Protein AF-A0A7E4V5K9-F1 (afdb_monomer)

Solvent-accessible surface area (backbone atoms only — not comparable to full-atom values): 17721 Å² total; per-residue (Å²): 110,68,72,60,52,55,51,49,54,54,51,49,59,69,70,66,66,81,53,60,92,41,42,69,50,11,46,52,54,41,54,57,46,51,58,49,43,61,58,56,47,51,57,35,50,52,31,50,55,53,27,53,53,42,53,55,51,45,78,72,53,61,73,80,58,37,76,70,44,51,68,54,31,54,48,30,50,54,51,32,51,52,51,52,55,50,50,52,52,50,51,49,42,30,56,46,34,29,49,41,33,43,41,51,50,53,51,53,51,53,44,51,54,44,52,54,56,64,66,70,56,67,96,80,64,57,74,76,56,45,54,56,54,48,53,57,48,53,50,52,52,57,60,56,69,70,67,62,90,41,71,82,72,78,66,50,79,69,62,50,49,67,66,66,88,51,71,60,64,55,50,51,53,51,52,53,51,52,48,47,53,50,44,52,51,51,50,52,55,50,51,57,50,51,52,52,52,50,52,52,53,59,51,60,69,70,67,66,78,81,80,82,75,75,83,86,80,86,89,86,85,87,88,85,87,83,92,81,90,79,89,80,90,78,89,81,86,83,90,86,88,84,89,87,87,83,84,85,83,88,86,91,80,91,87,88,88,66,77,76,66,56,66,64,58,58,65,66,64,77,74,73,76,86,90,74,82,82,86,77,81,88,89,133

Sequence (284 aa):
MLQSCFAKHMIYLEEHRDVGDSVKRAEELADEHEEYAANAMADVQMARALRDKGDELIAMQDLELSDSLLPKCDELSRMADALTSALDRRTQVLLLSRNMHDQISQANSWCRRGVDLINSLPLEVSPTTTDSVMVDLDAFLSDGENLQLDALKATPNMNNLILLTTTETSSLLAQVAERIDDIRRLGAARRDALHKLQETKKSSVSSKPVQVVSPEKKPNSLPLGPASSTASSAASSPNGSVKSTPKCPFDQKHTLNSSFVHNQVDLRRTTEFPFALDVTDSVF

pLDDT: mean 71.8, std 24.97, range [26.33, 98.19]

Organism: Panagrellus redivivus (NCBI:txid6233)

Foldseek 3Di:
DLVVLLVVLVVVLVVLQDQDDALVRLVVSLVVLVVVLVVSVVSLVVLLVVLVVLVVVCVVDDDVVCVVRVVSSVVSVVSSVVSVVSSVVSNLSSVLSNVLRVLLVVLVVLLVVLVCLLVVDDPDDDLVRLVVSLVVLVVSLVVLVPSDNCSPPVDDDDVSPPPDPDPVSVVSSVVSVVSSVVSNVSSVVSSVSSVVVNVVVVVVVVPDPPPPDDDDDDDDDDDDDDDDDDDDDDDDDDDDDDDDDDDDDDDDDDDDDDVPPVVVVVVVVVPDDDPDPDPDDDDD

Nearest PDB structures (foldseek):
  3edv-assembly1_A  TM=5.457E-01  e=3.184E-03  Homo sapiens
  6m3p-assembly2_B  TM=5.636E-01  e=2.728E-02  Mus musculus
  3edu-assembly1_A  TM=5.785E-01  e=2.113E-02  Homo sapiens
  3kbt-assembly2_B  TM=5.406E-01  e=2.463E-02  Homo sapiens
  3kbu-assembly2_B  TM=5.385E-01  e=4.323E-02  Homo sapiens

InterPro domains:
  IPR051336 Rho GTPase-activating Guanine Nucleotide Exchange Factors [PTHR22826] (5-240)
  IPR056466 Guanine nucleotide exchange factor DBS-like, spectrin-like [PF23289] (126-197)

Structure (mmCIF, N/CA/C/O backbone):
data_AF-A0A7E4V5K9-F1
#
_entry.id   AF-A0A7E4V5K9-F1
#
loop_
_atom_site.group_PDB
_atom_site.id
_atom_site.type_symbol
_atom_site.label_atom_id
_atom_site.label_alt_id
_atom_site.label_comp_id
_atom_site.label_asym_id
_atom_site.label_entity_id
_atom_site.label_seq_id
_atom_site.pdbx_PDB_ins_code
_atom_site.Cartn_x
_atom_site.Cartn_y
_atom_site.Cartn_z
_atom_site.occupancy
_atom_site.B_iso_or_equiv
_atom_site.auth_seq_id
_atom_site.auth_comp_id
_atom_site.auth_asym_id
_atom_site.auth_atom_id
_atom_site.pdbx_PDB_model_num
ATOM 1 N N . MET A 1 1 ? 13.773 7.315 -29.284 1.00 76.44 1 MET A N 1
ATOM 2 C CA . MET A 1 1 ? 12.404 7.189 -28.734 1.00 76.44 1 MET A CA 1
ATOM 3 C C . MET A 1 1 ? 12.431 6.652 -27.313 1.00 76.44 1 MET A C 1
ATOM 5 O O . MET A 1 1 ? 12.105 7.433 -26.435 1.00 76.44 1 MET A O 1
ATOM 9 N N . LEU A 1 2 ? 12.908 5.425 -27.071 1.00 86.31 2 LEU A N 1
ATOM 10 C CA . LEU A 1 2 ? 12.886 4.762 -25.754 1.00 86.31 2 LEU A CA 1
ATOM 11 C C . LEU A 1 2 ? 13.315 5.644 -24.558 1.00 86.31 2 LEU A C 1
ATOM 13 O O . LEU A 1 2 ? 12.571 5.752 -23.592 1.00 86.31 2 LEU A O 1
ATOM 17 N N . GLN A 1 3 ? 14.433 6.380 -24.650 1.00 86.94 3 GLN A N 1
ATOM 18 C CA . GLN A 1 3 ? 14.864 7.296 -23.576 1.00 86.94 3 GLN A CA 1
ATOM 19 C C . GLN A 1 3 ? 13.817 8.364 -23.195 1.00 86.94 3 GLN A C 1
ATOM 21 O O . GLN A 1 3 ? 13.705 8.730 -22.028 1.00 86.94 3 GLN A O 1
ATOM 26 N N . SER A 1 4 ? 13.020 8.842 -24.157 1.00 91.69 4 SER A N 1
ATOM 27 C CA . SER A 1 4 ? 11.924 9.784 -23.897 1.00 91.69 4 SER A CA 1
ATOM 28 C C . SER A 1 4 ? 10.731 9.108 -23.216 1.00 91.69 4 SER A C 1
ATOM 30 O O . SER A 1 4 ? 10.070 9.758 -22.413 1.00 91.69 4 SER A O 1
ATOM 32 N N . CYS A 1 5 ? 10.467 7.826 -23.486 1.00 93.69 5 CYS A N 1
ATOM 33 C CA . CYS A 1 5 ? 9.427 7.073 -22.784 1.00 93.69 5 CYS A CA 1
ATOM 34 C C . CYS A 1 5 ? 9.802 6.857 -21.313 1.00 93.69 5 CYS A C 1
ATOM 36 O O . CYS A 1 5 ? 9.032 7.215 -20.430 1.00 93.69 5 CYS A O 1
ATOM 38 N N . PHE A 1 6 ? 11.033 6.415 -21.039 1.00 95.81 6 PHE A N 1
ATOM 39 C CA . PHE A 1 6 ? 11.551 6.301 -19.671 1.00 95.81 6 PHE A CA 1
ATOM 40 C C . PHE A 1 6 ? 11.487 7.628 -18.903 1.00 95.81 6 PHE A C 1
ATOM 42 O O . PHE A 1 6 ? 11.044 7.646 -17.759 1.00 95.81 6 PHE A O 1
ATOM 49 N N . ALA A 1 7 ? 11.863 8.749 -19.532 1.00 95.75 7 ALA A N 1
ATOM 50 C CA . ALA A 1 7 ? 11.741 10.067 -18.910 1.00 95.75 7 ALA A CA 1
ATOM 51 C C . ALA A 1 7 ? 10.281 10.410 -18.549 1.00 95.75 7 ALA A C 1
ATOM 53 O O . ALA A 1 7 ? 10.023 10.861 -17.436 1.00 95.75 7 ALA A O 1
ATOM 54 N N . LYS A 1 8 ? 9.319 10.135 -19.444 1.00 96.62 8 LYS A N 1
ATOM 55 C CA . LYS A 1 8 ? 7.883 10.297 -19.153 1.00 96.62 8 LYS A CA 1
ATOM 56 C C . LYS A 1 8 ? 7.432 9.407 -17.996 1.00 96.62 8 LYS A C 1
ATOM 58 O O . LYS A 1 8 ? 6.691 9.879 -17.143 1.00 96.62 8 LYS A O 1
ATOM 63 N N . HIS A 1 9 ? 7.895 8.157 -17.939 1.00 97.56 9 HIS A N 1
ATOM 64 C CA . HIS A 1 9 ? 7.519 7.249 -16.859 1.00 97.56 9 HIS A CA 1
ATOM 65 C C . HIS A 1 9 ? 8.017 7.715 -15.489 1.00 97.56 9 HIS A C 1
ATOM 67 O O . HIS A 1 9 ? 7.276 7.615 -14.514 1.00 97.56 9 HIS A O 1
ATOM 73 N N . MET A 1 10 ? 9.233 8.262 -15.421 1.00 96.62 10 MET A N 1
ATOM 74 C CA . MET A 1 10 ? 9.766 8.833 -14.183 1.00 96.62 10 MET A CA 1
ATOM 75 C C . MET A 1 10 ? 8.986 10.081 -13.747 1.00 96.62 10 MET A C 1
ATOM 77 O O . MET A 1 10 ? 8.611 10.162 -12.583 1.00 96.62 10 MET A O 1
ATOM 81 N N . ILE A 1 11 ? 8.670 10.996 -14.675 1.00 96.44 11 ILE A N 1
ATOM 82 C CA . ILE A 1 11 ? 7.860 12.197 -14.390 1.00 96.44 11 ILE A CA 1
ATOM 83 C C . ILE A 1 11 ? 6.468 11.808 -13.874 1.00 96.44 11 ILE A C 1
ATOM 85 O O . ILE A 1 11 ? 6.039 12.302 -12.837 1.00 96.44 11 ILE A O 1
ATOM 89 N N . TYR A 1 12 ? 5.797 10.855 -14.529 1.00 96.44 12 TYR A N 1
ATOM 90 C CA . TYR A 1 12 ? 4.494 10.360 -14.079 1.00 96.44 12 TYR A CA 1
ATOM 91 C C . TYR A 1 12 ? 4.540 9.858 -12.628 1.00 96.44 12 TYR A C 1
ATOM 93 O O . TYR A 1 12 ? 3.657 10.190 -11.843 1.00 96.44 12 TYR A O 1
ATOM 101 N N . LEU A 1 13 ? 5.577 9.102 -12.244 1.00 94.25 13 LEU A N 1
ATOM 102 C CA . LEU A 1 13 ? 5.744 8.599 -10.872 1.00 94.25 13 LEU A CA 1
ATOM 103 C C . LEU A 1 13 ? 6.081 9.702 -9.849 1.00 94.25 13 LEU A C 1
ATOM 105 O O . LEU A 1 13 ? 5.847 9.516 -8.654 1.00 94.25 13 LEU A O 1
ATOM 109 N N . GLU A 1 14 ? 6.615 10.842 -10.291 1.00 91.25 14 GLU A N 1
ATOM 110 C CA . GLU A 1 14 ? 6.820 12.032 -9.454 1.00 91.25 14 GLU A CA 1
ATOM 111 C C . GLU A 1 14 ? 5.531 12.849 -9.269 1.00 91.25 14 GLU A C 1
ATOM 113 O O . GLU A 1 14 ? 5.335 13.433 -8.201 1.00 91.25 14 GLU A O 1
ATOM 118 N N . GLU A 1 15 ? 4.634 12.841 -10.258 1.00 92.75 15 GLU A N 1
ATOM 119 C CA . GLU A 1 15 ? 3.314 13.484 -10.207 1.00 92.75 15 GLU A CA 1
ATOM 120 C C . GLU A 1 15 ? 2.282 12.630 -9.438 1.00 92.75 15 GLU A C 1
ATOM 122 O O . GLU A 1 15 ? 1.529 13.143 -8.609 1.00 92.75 15 GLU A O 1
ATOM 127 N N . HIS A 1 16 ? 2.283 11.306 -9.627 1.00 91.19 16 HIS A N 1
ATOM 128 C CA . HIS A 1 16 ? 1.285 10.378 -9.077 1.00 91.19 16 HIS A CA 1
ATOM 129 C C . HIS A 1 16 ? 1.729 9.803 -7.726 1.00 91.19 16 HIS A C 1
ATOM 131 O O . HIS A 1 16 ? 1.954 8.602 -7.569 1.00 91.19 16 HIS A O 1
ATOM 137 N N . ARG A 1 17 ? 1.875 10.687 -6.732 1.00 88.88 17 ARG A N 1
ATOM 138 C CA . ARG A 1 17 ? 2.374 10.352 -5.380 1.00 88.88 17 ARG A CA 1
ATOM 139 C C . ARG A 1 17 ? 1.305 10.284 -4.288 1.00 88.88 17 ARG A C 1
ATOM 141 O O . ARG A 1 17 ? 1.646 9.991 -3.144 1.00 88.88 17 ARG A O 1
ATOM 148 N N . ASP A 1 18 ? 0.042 10.526 -4.636 1.00 88.88 18 ASP A N 1
ATOM 149 C CA . ASP A 1 18 ? -1.111 10.426 -3.732 1.00 88.88 18 ASP A CA 1
ATOM 150 C C . ASP A 1 18 ? -1.188 9.041 -3.059 1.00 88.88 18 ASP A C 1
ATOM 152 O O . ASP A 1 18 ? -0.853 8.021 -3.665 1.00 88.88 18 ASP A O 1
ATOM 156 N N . VAL A 1 19 ? -1.602 9.000 -1.797 1.00 88.12 19 VAL A N 1
ATOM 157 C CA . VAL A 1 19 ? -1.779 7.772 -1.004 1.00 88.12 19 VAL A CA 1
ATOM 158 C C . VAL A 1 19 ? -3.241 7.526 -0.622 1.00 88.12 19 VAL A C 1
ATOM 160 O O . VAL A 1 19 ? -3.549 6.449 -0.115 1.00 88.12 19 VAL A O 1
ATOM 163 N N . GLY A 1 20 ? -4.137 8.478 -0.895 1.00 89.56 20 GLY A N 1
ATOM 164 C CA . GLY A 1 20 ? -5.551 8.417 -0.547 1.00 89.56 20 GLY A CA 1
ATOM 165 C C . GLY A 1 20 ? -5.856 8.788 0.905 1.00 89.56 20 GLY A C 1
ATOM 166 O O . GLY A 1 20 ? -4.998 8.744 1.789 1.00 89.56 20 GLY A O 1
ATOM 167 N N . ASP A 1 21 ? -7.120 9.128 1.145 1.00 88.88 21 ASP A N 1
ATOM 168 C CA . ASP A 1 21 ? -7.699 9.550 2.428 1.00 88.88 21 ASP A CA 1
ATOM 169 C C . ASP A 1 21 ? -8.563 8.463 3.101 1.00 88.88 21 ASP A C 1
ATOM 171 O O . ASP A 1 21 ? -9.044 8.633 4.222 1.00 88.88 21 ASP A O 1
ATOM 175 N N . SER A 1 22 ? -8.774 7.346 2.404 1.00 91.00 22 SER A N 1
ATOM 176 C CA . SER A 1 22 ? -9.732 6.301 2.746 1.00 91.00 22 SER A CA 1
ATOM 177 C C . SER A 1 22 ? -9.335 4.963 2.116 1.00 91.00 22 SER A C 1
ATOM 179 O O . SER A 1 22 ? -8.573 4.923 1.149 1.00 91.00 22 SER A O 1
ATOM 181 N N . VAL A 1 23 ? -9.889 3.854 2.632 1.00 93.12 23 VAL A N 1
ATOM 182 C CA . VAL A 1 23 ? -9.629 2.490 2.119 1.00 93.12 23 VAL A CA 1
ATOM 183 C C . VAL A 1 23 ? -9.908 2.407 0.617 1.00 93.12 23 VAL A C 1
ATOM 185 O O . VAL A 1 23 ? -9.018 2.054 -0.148 1.00 93.12 23 VAL A O 1
ATOM 188 N N . LYS A 1 24 ? -11.107 2.835 0.197 1.00 95.69 24 LYS A N 1
ATOM 189 C CA . LYS A 1 24 ? -11.547 2.818 -1.204 1.00 95.69 24 LYS A CA 1
ATOM 190 C C . LYS A 1 24 ? -10.619 3.629 -2.111 1.00 95.69 24 LYS A C 1
ATOM 192 O O . LYS A 1 24 ? -10.239 3.145 -3.170 1.00 95.69 24 LYS A O 1
ATOM 197 N N . ARG A 1 25 ? -10.213 4.835 -1.693 1.00 94.31 25 ARG A N 1
ATOM 198 C CA . ARG A 1 25 ? -9.306 5.672 -2.491 1.00 94.31 25 ARG A CA 1
ATOM 199 C C . ARG A 1 25 ? -7.907 5.056 -2.598 1.00 94.31 25 ARG A C 1
ATOM 201 O O . ARG A 1 25 ? -7.293 5.135 -3.656 1.00 94.31 25 ARG A O 1
AT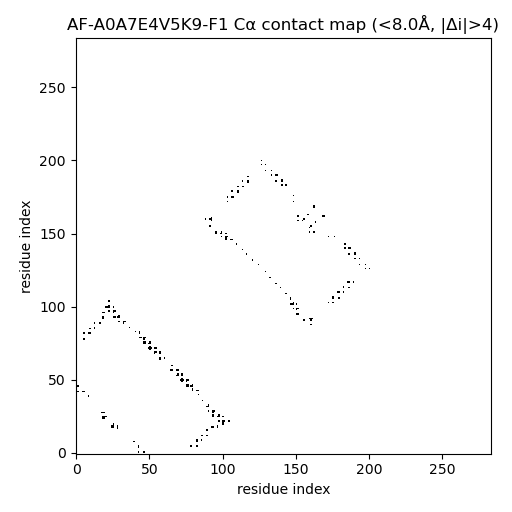OM 208 N N . ALA A 1 26 ? -7.410 4.429 -1.531 1.00 92.31 26 ALA A N 1
ATOM 209 C CA . ALA A 1 26 ? -6.124 3.729 -1.540 1.00 92.31 26 ALA A CA 1
ATOM 210 C C . ALA A 1 26 ? -6.142 2.440 -2.389 1.00 92.31 26 ALA A C 1
ATOM 212 O O . ALA A 1 26 ? -5.107 2.068 -2.939 1.00 92.31 26 ALA A O 1
ATOM 213 N N . GLU A 1 27 ? -7.297 1.779 -2.510 1.00 95.75 27 GLU A N 1
ATOM 214 C CA . GLU A 1 27 ? -7.529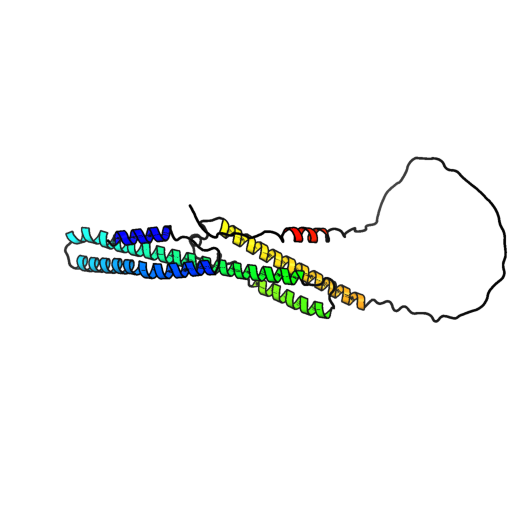 0.664 -3.441 1.00 95.75 27 GLU A CA 1
ATOM 215 C C . GLU A 1 27 ? -7.544 1.147 -4.896 1.00 95.75 27 GLU A C 1
ATOM 217 O O . GLU A 1 27 ? -6.761 0.647 -5.696 1.00 95.75 27 GLU A O 1
ATOM 222 N N . GLU A 1 28 ? -8.317 2.189 -5.216 1.00 97.19 28 GLU A N 1
ATOM 223 C CA . GLU A 1 28 ? -8.346 2.800 -6.558 1.00 97.19 28 GLU A CA 1
ATOM 224 C C . GLU A 1 28 ? -6.947 3.228 -7.029 1.00 97.19 28 GLU A C 1
ATOM 226 O O . GLU A 1 28 ? -6.546 2.911 -8.145 1.00 97.19 28 GLU A O 1
ATOM 231 N N . LEU A 1 29 ? -6.161 3.865 -6.151 1.00 96.12 29 LEU A N 1
ATOM 232 C CA . LEU A 1 29 ? -4.755 4.195 -6.417 1.00 96.12 29 LEU A CA 1
ATOM 233 C C . LEU A 1 29 ? -3.899 2.967 -6.768 1.00 96.12 29 LEU A C 1
ATOM 235 O O . LEU A 1 29 ? -2.968 3.079 -7.569 1.00 96.12 29 LEU A O 1
ATOM 239 N N . ALA A 1 30 ? -4.130 1.840 -6.089 1.00 95.50 30 ALA A N 1
ATOM 240 C CA . ALA A 1 30 ? -3.364 0.613 -6.281 1.00 95.50 30 ALA A CA 1
ATOM 241 C C . ALA A 1 30 ? -3.685 -0.023 -7.635 1.00 95.50 30 ALA A C 1
ATOM 243 O O . ALA A 1 30 ? -2.754 -0.380 -8.354 1.00 95.50 30 ALA A O 1
ATOM 244 N N . ASP A 1 31 ? -4.967 -0.070 -7.998 1.00 97.69 31 ASP A N 1
ATOM 245 C CA . ASP A 1 31 ? -5.445 -0.592 -9.279 1.00 97.69 31 ASP A CA 1
ATOM 246 C C . ASP A 1 31 ? -4.964 0.293 -10.453 1.00 97.69 31 ASP A C 1
ATOM 248 O O . ASP A 1 31 ? -4.406 -0.217 -11.428 1.00 97.69 31 ASP A O 1
ATOM 252 N N . GLU A 1 32 ? -5.077 1.627 -10.326 1.00 97.75 32 GLU A N 1
ATOM 253 C CA . GLU A 1 32 ? -4.534 2.617 -11.279 1.00 97.75 32 GLU A CA 1
ATOM 254 C C . GLU A 1 32 ? -3.024 2.407 -11.518 1.00 97.75 32 GLU A C 1
ATOM 256 O O . GLU A 1 32 ? -2.542 2.425 -12.657 1.00 97.75 32 GLU A O 1
ATOM 261 N N . HIS A 1 33 ? -2.258 2.193 -10.441 1.00 97.69 33 HIS A N 1
ATOM 262 C CA . HIS A 1 33 ? -0.815 1.961 -10.523 1.00 97.69 33 HIS A CA 1
ATOM 263 C C . HIS A 1 33 ? -0.465 0.573 -11.075 1.00 97.69 33 HIS A C 1
ATOM 265 O O . HIS A 1 33 ? 0.534 0.455 -11.781 1.00 97.69 33 HIS A O 1
ATOM 271 N N . GLU A 1 34 ? -1.256 -0.468 -10.804 1.00 97.75 34 GLU A N 1
ATOM 272 C CA . GLU A 1 34 ? -1.037 -1.808 -11.363 1.00 97.75 34 GLU A CA 1
ATOM 273 C C . GLU A 1 34 ? -1.214 -1.812 -12.891 1.00 97.75 34 GLU A C 1
ATOM 275 O O . GLU A 1 34 ? -0.324 -2.285 -13.608 1.00 97.75 34 GLU A O 1
ATOM 280 N N . GLU A 1 35 ? -2.289 -1.202 -13.409 1.00 97.69 35 GLU A N 1
ATOM 281 C CA . GLU A 1 35 ? -2.491 -1.037 -14.856 1.00 97.69 35 GLU A CA 1
ATOM 282 C C . GLU A 1 35 ? -1.355 -0.214 -15.485 1.00 97.69 35 GLU A C 1
ATOM 284 O O . GLU A 1 35 ? -0.783 -0.585 -16.519 1.00 97.69 35 GLU A O 1
ATOM 289 N N . TYR A 1 36 ? -0.976 0.897 -14.851 1.00 98.19 36 TYR A N 1
ATOM 290 C CA . TYR A 1 36 ? 0.113 1.736 -15.337 1.00 98.19 36 TYR A CA 1
ATOM 291 C C . TYR A 1 36 ? 1.467 1.005 -15.342 1.00 98.19 36 TYR A C 1
ATOM 293 O O . TYR A 1 36 ? 2.218 1.086 -16.319 1.00 98.19 36 TYR A O 1
ATOM 301 N N . ALA A 1 37 ? 1.781 0.257 -14.281 1.00 97.88 37 ALA A N 1
ATOM 302 C CA . ALA A 1 37 ? 3.017 -0.505 -14.164 1.00 97.88 37 ALA A CA 1
ATOM 303 C C . ALA A 1 37 ? 3.102 -1.612 -15.221 1.00 97.88 37 ALA A C 1
ATOM 305 O O . ALA A 1 37 ? 4.159 -1.777 -15.832 1.00 97.88 37 ALA A O 1
ATOM 306 N N . ALA A 1 38 ? 2.000 -2.315 -15.505 1.00 96.81 38 ALA A N 1
ATOM 307 C CA . ALA A 1 38 ? 1.948 -3.310 -16.576 1.00 96.81 38 ALA A CA 1
ATOM 308 C C . ALA A 1 38 ? 2.313 -2.701 -17.944 1.00 96.81 38 ALA A C 1
ATOM 310 O O . ALA A 1 38 ? 3.110 -3.278 -18.689 1.00 96.81 38 ALA A O 1
ATOM 311 N N . ASN A 1 39 ? 1.806 -1.499 -18.239 1.00 95.81 39 ASN A N 1
ATOM 312 C CA . ASN A 1 39 ? 2.134 -0.761 -19.459 1.00 95.81 39 ASN A CA 1
ATOM 313 C C . ASN A 1 39 ? 3.603 -0.288 -19.483 1.00 95.81 39 ASN A C 1
ATOM 315 O O . ASN A 1 39 ? 4.308 -0.516 -20.466 1.00 95.81 39 ASN A O 1
ATOM 319 N N . ALA A 1 40 ? 4.101 0.316 -18.399 1.00 97.12 40 ALA A N 1
ATOM 320 C CA . ALA A 1 40 ? 5.486 0.793 -18.304 1.00 97.12 40 ALA A CA 1
ATOM 321 C C . ALA A 1 40 ? 6.526 -0.347 -18.371 1.00 97.12 40 ALA A C 1
ATOM 323 O O . ALA A 1 40 ? 7.631 -0.172 -18.894 1.00 97.12 40 ALA A O 1
ATOM 324 N N . MET A 1 41 ? 6.169 -1.547 -17.903 1.00 97.38 41 MET A N 1
ATOM 325 C CA . MET A 1 41 ? 7.028 -2.730 -17.990 1.00 97.38 41 MET A CA 1
ATOM 326 C C . MET A 1 41 ? 7.244 -3.228 -19.428 1.00 97.38 41 MET A C 1
ATOM 328 O O . MET A 1 41 ? 8.245 -3.902 -19.674 1.00 97.38 41 MET A O 1
ATOM 332 N N . ALA A 1 42 ? 6.398 -2.859 -20.397 1.00 96.31 42 ALA A N 1
ATOM 333 C CA . ALA A 1 42 ? 6.646 -3.160 -21.809 1.00 96.31 42 ALA A CA 1
ATOM 334 C C . ALA A 1 42 ? 7.889 -2.419 -22.347 1.00 96.31 42 ALA A C 1
ATOM 336 O O . ALA A 1 42 ? 8.712 -3.014 -23.047 1.00 96.31 42 ALA A O 1
ATOM 337 N N . ASP A 1 43 ? 8.094 -1.157 -21.954 1.00 96.25 43 ASP A N 1
ATOM 338 C CA . ASP A 1 43 ? 9.293 -0.390 -22.322 1.00 96.25 43 ASP A CA 1
ATOM 339 C C . ASP A 1 43 ? 10.544 -0.872 -21.562 1.00 96.25 43 ASP A C 1
ATOM 341 O O . ASP A 1 43 ? 11.644 -0.878 -22.122 1.00 96.25 43 ASP A O 1
ATOM 345 N N . VAL A 1 44 ? 10.389 -1.383 -20.331 1.00 98.06 44 VAL A N 1
ATOM 346 C CA . VAL A 1 44 ? 11.458 -2.106 -19.610 1.00 98.06 44 VAL A CA 1
ATOM 347 C C . VAL A 1 44 ? 11.869 -3.375 -20.362 1.00 98.06 44 VAL A C 1
ATOM 349 O O . VAL A 1 44 ? 13.062 -3.613 -20.558 1.00 98.06 44 VAL A O 1
ATOM 352 N N . GLN A 1 45 ? 10.909 -4.178 -20.829 1.00 97.25 45 GLN A N 1
ATOM 353 C CA . GLN A 1 45 ? 11.184 -5.373 -21.635 1.00 97.25 45 GLN A CA 1
ATOM 354 C C . GLN A 1 45 ? 11.860 -5.013 -22.966 1.00 97.25 45 GLN A C 1
ATOM 356 O O . GLN A 1 45 ? 12.835 -5.661 -23.347 1.00 97.25 45 GLN A O 1
ATOM 361 N N . MET A 1 46 ? 11.416 -3.942 -23.634 1.00 96.50 46 MET A N 1
ATOM 362 C CA . MET A 1 46 ? 12.046 -3.441 -24.861 1.00 96.50 46 MET A CA 1
ATOM 363 C C . MET A 1 46 ? 13.497 -2.992 -24.626 1.00 96.50 46 MET A C 1
ATOM 365 O O . MET A 1 46 ? 14.369 -3.293 -25.443 1.00 96.50 46 MET A O 1
ATOM 369 N N . ALA A 1 47 ? 13.780 -2.316 -23.506 1.00 97.12 47 ALA A N 1
ATOM 370 C CA . ALA A 1 47 ? 15.137 -1.918 -23.130 1.00 97.12 47 ALA A CA 1
ATOM 371 C C . ALA A 1 47 ? 16.051 -3.127 -22.894 1.00 97.12 47 ALA A C 1
ATOM 373 O O . ALA A 1 47 ? 17.165 -3.154 -23.420 1.00 97.12 47 ALA A O 1
ATOM 374 N N . ARG A 1 48 ? 15.571 -4.143 -22.161 1.00 97.50 48 ARG A N 1
ATOM 375 C CA . ARG A 1 48 ? 16.329 -5.377 -21.894 1.00 97.50 48 ARG A CA 1
ATOM 376 C C . ARG A 1 48 ? 16.595 -6.163 -23.184 1.00 97.50 48 ARG A C 1
ATOM 378 O O . ARG A 1 48 ? 17.747 -6.471 -23.461 1.00 97.50 48 ARG A O 1
ATOM 385 N N . ALA A 1 49 ? 15.591 -6.347 -24.044 1.00 97.31 49 ALA A N 1
ATOM 386 C CA . ALA A 1 49 ? 15.766 -7.013 -25.340 1.00 97.31 49 ALA A CA 1
ATOM 387 C C . ALA A 1 49 ? 16.741 -6.271 -26.280 1.00 97.31 49 ALA A C 1
ATOM 389 O O . ALA A 1 49 ? 17.528 -6.900 -26.990 1.00 97.31 49 ALA A O 1
ATOM 390 N N . LEU A 1 50 ? 16.731 -4.931 -26.282 1.00 96.00 50 LEU A N 1
ATOM 391 C CA . LEU A 1 50 ? 17.691 -4.134 -27.053 1.00 96.00 50 LEU A CA 1
ATOM 392 C C . LEU A 1 50 ? 19.115 -4.240 -26.484 1.00 96.00 50 LEU A C 1
ATOM 394 O O . LEU A 1 50 ? 20.077 -4.290 -27.251 1.00 96.00 50 LEU A O 1
ATOM 398 N N . ARG A 1 51 ? 19.247 -4.304 -25.154 1.00 95.81 51 ARG A N 1
ATOM 399 C CA . ARG A 1 51 ? 20.514 -4.543 -24.453 1.00 95.81 51 ARG A CA 1
ATOM 400 C C . ARG A 1 51 ? 21.074 -5.929 -24.777 1.00 95.81 51 ARG A C 1
ATOM 402 O O . ARG A 1 51 ? 22.236 -6.012 -25.157 1.00 95.81 51 ARG A O 1
ATOM 409 N N . ASP A 1 52 ? 20.248 -6.973 -24.751 1.00 96.12 52 ASP A N 1
ATOM 410 C CA . ASP A 1 52 ? 20.653 -8.341 -25.106 1.00 96.12 52 ASP A CA 1
ATOM 411 C C . ASP A 1 52 ? 21.076 -8.443 -26.580 1.00 96.12 52 ASP A C 1
ATOM 413 O O . ASP A 1 52 ? 22.065 -9.099 -26.908 1.00 96.12 52 ASP A O 1
ATOM 417 N N . LYS A 1 53 ? 20.411 -7.705 -27.483 1.00 94.44 53 LYS A N 1
ATOM 418 C CA . LYS A 1 53 ? 20.872 -7.608 -28.874 1.00 94.44 53 LYS A CA 1
ATOM 419 C C . LYS A 1 53 ? 22.201 -6.854 -29.014 1.00 94.44 53 LYS A C 1
ATOM 421 O O . LYS A 1 53 ? 22.963 -7.123 -29.942 1.00 94.44 53 LYS A O 1
ATOM 426 N N . GLY A 1 54 ? 22.480 -5.920 -28.108 1.00 93.12 54 GLY A N 1
ATOM 427 C CA . GLY A 1 54 ? 23.777 -5.262 -27.984 1.00 93.12 54 GLY A CA 1
ATOM 428 C C . GLY A 1 54 ? 24.879 -6.231 -27.553 1.00 93.12 54 GLY A C 1
ATOM 429 O O . GLY A 1 54 ? 25.902 -6.295 -28.228 1.00 93.12 54 GLY A O 1
ATOM 430 N N . ASP A 1 55 ? 24.638 -7.039 -26.515 1.00 92.81 55 ASP A N 1
ATOM 431 C CA . ASP A 1 55 ? 25.543 -8.110 -26.067 1.00 92.81 55 ASP A CA 1
ATOM 432 C C . ASP A 1 55 ? 25.903 -9.076 -27.208 1.00 92.81 55 ASP A C 1
ATOM 434 O O . ASP A 1 55 ? 27.081 -9.365 -27.422 1.00 92.81 55 ASP A O 1
ATOM 438 N N . GLU A 1 56 ? 24.912 -9.541 -27.983 1.00 93.06 56 GLU A N 1
ATOM 439 C CA . GLU A 1 56 ? 25.154 -10.395 -29.157 1.00 93.06 56 GLU A CA 1
ATOM 440 C C . GLU A 1 56 ? 26.093 -9.729 -30.175 1.00 93.06 56 GLU A C 1
ATOM 442 O O . GLU A 1 56 ? 26.991 -10.374 -30.714 1.00 93.06 56 GLU A O 1
ATOM 447 N N . LEU A 1 57 ? 25.899 -8.434 -30.450 1.00 91.00 57 LEU A N 1
ATOM 448 C CA . LEU A 1 57 ? 26.717 -7.693 -31.413 1.00 91.00 57 LEU A CA 1
ATOM 449 C C . LEU A 1 57 ? 28.141 -7.443 -30.904 1.00 91.00 57 LEU A C 1
ATOM 451 O O . LEU A 1 57 ? 29.066 -7.503 -31.714 1.00 91.00 57 LEU A O 1
ATOM 455 N N . ILE A 1 58 ? 28.315 -7.202 -29.599 1.00 90.94 58 ILE A N 1
ATOM 456 C CA . ILE A 1 58 ? 29.624 -7.101 -28.933 1.00 90.94 58 ILE A CA 1
ATOM 457 C C . ILE A 1 58 ? 30.360 -8.444 -29.033 1.00 90.94 58 ILE A C 1
ATOM 459 O O . ILE A 1 58 ? 31.515 -8.484 -29.441 1.00 90.94 58 ILE A O 1
ATOM 463 N N . ALA A 1 59 ? 29.680 -9.561 -28.753 1.00 88.75 59 ALA A N 1
ATOM 464 C CA . ALA A 1 59 ? 30.266 -10.901 -28.829 1.00 88.75 59 ALA A CA 1
ATOM 465 C C . ALA A 1 59 ? 30.675 -11.336 -30.255 1.00 88.75 59 ALA A C 1
ATOM 467 O O . ALA A 1 59 ? 31.422 -12.303 -30.409 1.00 88.75 59 ALA A O 1
ATOM 468 N N . MET A 1 60 ? 30.184 -10.651 -31.295 1.00 86.81 60 MET A N 1
ATOM 469 C CA . MET A 1 60 ? 30.418 -10.977 -32.707 1.00 86.81 60 MET A CA 1
ATOM 470 C C . MET A 1 60 ? 31.407 -10.046 -33.435 1.00 86.81 60 MET A C 1
ATOM 472 O O . MET A 1 60 ? 31.709 -10.314 -34.600 1.00 86.81 60 MET A O 1
ATOM 476 N N . GLN A 1 61 ? 31.882 -8.955 -32.821 1.00 79.38 61 GLN A N 1
ATOM 477 C CA . GLN A 1 61 ? 32.695 -7.928 -33.495 1.00 79.38 61 GLN A CA 1
ATOM 478 C C . GLN A 1 61 ? 33.989 -7.569 -32.756 1.00 79.38 61 GLN A C 1
ATOM 480 O O . GLN A 1 61 ? 34.221 -7.962 -31.618 1.00 79.38 61 GLN A O 1
ATOM 485 N N . ASP A 1 62 ? 34.856 -6.847 -33.466 1.00 70.69 62 ASP A N 1
ATOM 486 C CA . ASP A 1 62 ? 36.189 -6.456 -33.007 1.00 70.69 62 ASP A CA 1
ATOM 487 C C . ASP A 1 62 ? 36.151 -5.296 -31.984 1.00 70.69 62 ASP A C 1
ATOM 489 O O . ASP A 1 62 ? 35.122 -4.636 -31.783 1.00 70.69 62 ASP A O 1
ATOM 493 N N . LEU A 1 63 ? 37.292 -5.041 -31.338 1.00 70.50 63 LEU A N 1
ATOM 494 C CA . LEU A 1 63 ? 37.449 -4.140 -30.186 1.00 70.50 63 LEU A CA 1
ATOM 495 C C . LEU A 1 63 ? 36.830 -2.742 -30.384 1.00 70.50 63 LEU A C 1
ATOM 497 O O . LEU A 1 63 ? 36.110 -2.269 -29.506 1.00 70.50 63 LEU A O 1
ATOM 501 N N . GLU A 1 64 ? 37.041 -2.104 -31.541 1.00 75.31 64 GLU A N 1
ATOM 502 C CA . GLU A 1 64 ? 36.613 -0.714 -31.788 1.00 75.31 64 GLU A CA 1
ATOM 503 C C . GLU A 1 64 ? 35.093 -0.497 -31.685 1.00 75.31 64 GLU A C 1
ATOM 505 O O . GLU A 1 64 ? 34.643 0.582 -31.292 1.00 75.31 64 GLU A O 1
ATOM 510 N N . LEU A 1 65 ? 34.272 -1.502 -32.023 1.00 76.94 65 LEU A N 1
ATOM 511 C CA . LEU A 1 65 ? 32.819 -1.349 -31.920 1.00 76.94 65 LEU A CA 1
ATOM 512 C C . LEU A 1 65 ? 32.339 -1.481 -30.468 1.00 76.94 65 LEU A C 1
ATOM 514 O O . LEU A 1 65 ? 31.404 -0.781 -30.061 1.00 76.94 65 LEU A O 1
ATOM 518 N N . SER A 1 66 ? 33.006 -2.351 -29.704 1.00 84.12 66 SER A N 1
ATOM 519 C CA . SER A 1 66 ? 32.698 -2.659 -28.305 1.00 84.12 66 SER A CA 1
ATOM 520 C C . SER A 1 66 ? 32.794 -1.414 -27.425 1.00 84.12 66 SER A C 1
ATOM 522 O O . SER A 1 66 ? 31.848 -1.125 -26.690 1.00 84.12 66 SER A O 1
ATOM 524 N N . ASP A 1 67 ? 33.848 -0.608 -27.595 1.00 87.06 67 ASP A N 1
ATOM 525 C CA . ASP A 1 67 ? 34.064 0.650 -26.859 1.00 87.06 67 ASP A CA 1
ATOM 526 C C . ASP A 1 67 ? 32.901 1.653 -27.008 1.00 87.06 67 ASP A C 1
ATOM 528 O O . ASP A 1 67 ? 32.617 2.435 -26.099 1.00 87.06 67 ASP A O 1
ATOM 532 N N . SER A 1 68 ? 32.187 1.633 -28.141 1.00 90.25 68 SER A N 1
ATOM 533 C CA . SER A 1 68 ? 31.059 2.543 -28.402 1.00 90.25 68 SER A CA 1
ATOM 534 C C . SER A 1 68 ? 29.681 1.964 -28.060 1.00 90.25 68 SER A C 1
ATOM 536 O O . SER A 1 68 ? 28.696 2.715 -28.008 1.00 90.25 68 SER A O 1
ATOM 538 N N . LEU A 1 69 ? 29.582 0.638 -27.919 1.00 90.94 69 LEU A N 1
ATOM 539 C CA . LEU A 1 69 ? 28.322 -0.091 -27.764 1.00 90.94 69 LEU A CA 1
ATOM 540 C C . LEU A 1 69 ? 28.082 -0.501 -26.309 1.00 90.94 69 LEU A C 1
ATOM 542 O O . LEU A 1 69 ? 26.980 -0.279 -25.811 1.00 90.94 69 LEU A O 1
ATOM 546 N N . LEU A 1 70 ? 29.120 -0.967 -25.608 1.00 92.50 70 LEU A N 1
ATOM 547 C CA . LEU A 1 70 ? 29.071 -1.315 -24.187 1.00 92.50 70 LEU A CA 1
ATOM 548 C C . LEU A 1 70 ? 28.437 -0.208 -23.310 1.00 92.50 70 LEU A C 1
ATOM 550 O O . LEU A 1 70 ? 27.423 -0.496 -22.673 1.00 92.50 70 LEU A O 1
ATOM 554 N N . PRO A 1 71 ? 28.870 1.075 -23.357 1.00 93.81 71 PRO A N 1
ATOM 555 C CA . PRO A 1 71 ? 28.254 2.128 -22.538 1.00 93.81 71 PRO A CA 1
ATOM 556 C C . PRO A 1 71 ? 26.777 2.409 -22.872 1.00 93.81 71 PRO A C 1
ATOM 558 O O . PRO A 1 71 ? 26.059 2.974 -22.050 1.00 93.81 71 PRO A O 1
ATOM 561 N N . LYS A 1 72 ? 26.290 2.028 -24.063 1.00 93.81 72 LYS A N 1
ATOM 562 C CA . LYS A 1 72 ? 24.865 2.148 -24.425 1.00 93.81 72 LYS A CA 1
ATOM 563 C C . LYS A 1 72 ? 24.049 0.985 -23.859 1.00 93.81 72 LYS A C 1
ATOM 565 O O . LYS A 1 72 ? 22.912 1.195 -23.448 1.00 93.81 72 LYS A O 1
ATOM 570 N N . CYS A 1 73 ? 24.621 -0.217 -23.829 1.00 94.94 73 CYS A N 1
ATOM 571 C CA . CYS A 1 73 ? 24.022 -1.397 -23.206 1.00 94.94 73 CYS A CA 1
ATOM 572 C C . CYS A 1 73 ? 23.936 -1.233 -21.682 1.00 94.94 73 CYS A C 1
ATOM 574 O O . CYS A 1 73 ? 22.881 -1.492 -21.103 1.00 94.94 73 CYS A O 1
ATOM 576 N N . ASP A 1 74 ? 24.993 -0.706 -21.059 1.00 95.56 74 ASP A N 1
ATOM 577 C CA . ASP A 1 74 ? 25.019 -0.377 -19.630 1.00 95.56 74 ASP A CA 1
ATOM 578 C C . ASP A 1 74 ? 23.956 0.672 -19.269 1.00 95.56 74 ASP A C 1
ATOM 580 O O . ASP A 1 74 ? 23.218 0.501 -18.298 1.00 95.56 74 ASP A O 1
ATOM 584 N N . GLU A 1 75 ? 23.810 1.728 -20.079 1.00 95.94 75 GLU A N 1
ATOM 585 C CA . GLU A 1 75 ? 22.773 2.746 -19.873 1.00 95.94 75 GLU A CA 1
ATOM 586 C C . GLU A 1 75 ? 21.355 2.171 -20.038 1.00 95.94 75 GLU A C 1
ATOM 588 O O . GLU A 1 75 ? 20.474 2.499 -19.244 1.00 95.94 75 GLU A O 1
ATOM 593 N N . LEU A 1 76 ? 21.121 1.268 -21.000 1.00 95.88 76 LEU A N 1
ATOM 594 C CA . LEU A 1 76 ? 19.830 0.578 -21.142 1.00 95.88 76 LEU A CA 1
ATOM 595 C C . LEU A 1 76 ? 19.490 -0.267 -19.907 1.00 95.88 76 LEU A C 1
ATOM 597 O O . LEU A 1 76 ? 18.363 -0.174 -19.417 1.00 95.88 76 LEU A O 1
ATOM 601 N N . SER A 1 77 ? 20.447 -1.032 -19.367 1.00 96.69 77 SER A N 1
ATOM 602 C CA . SER A 1 77 ? 20.264 -1.751 -18.097 1.00 96.69 77 SER A CA 1
ATOM 603 C C . SER A 1 77 ? 19.986 -0.787 -16.943 1.00 96.69 77 SER A C 1
ATOM 605 O O . SER A 1 77 ? 18.999 -0.954 -16.230 1.00 96.69 77 SER A O 1
ATOM 607 N N . ARG A 1 78 ? 20.789 0.277 -16.798 1.00 97.50 78 ARG A N 1
ATOM 608 C CA . ARG A 1 78 ? 20.630 1.280 -15.732 1.00 97.50 78 ARG A CA 1
ATOM 609 C C . ARG A 1 78 ? 19.245 1.927 -15.760 1.00 97.50 78 ARG A C 1
ATOM 611 O O . ARG A 1 78 ? 18.635 2.111 -14.709 1.00 97.50 78 ARG A O 1
ATOM 618 N N . MET A 1 79 ? 18.741 2.264 -16.947 1.00 97.44 79 MET A N 1
ATOM 619 C CA . MET A 1 79 ? 17.400 2.821 -17.130 1.00 97.44 79 MET A CA 1
ATOM 620 C C . MET A 1 79 ? 16.310 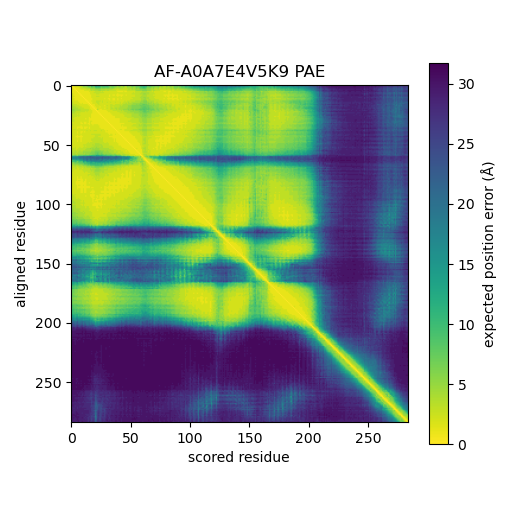1.793 -16.799 1.00 97.44 79 MET A C 1
ATOM 622 O O . MET A 1 79 ? 15.393 2.114 -16.041 1.00 97.44 79 MET A O 1
ATOM 626 N N . ALA A 1 80 ? 16.431 0.562 -17.310 1.00 97.94 80 ALA A N 1
ATOM 627 C CA . ALA A 1 80 ? 15.504 -0.538 -17.041 1.00 97.94 80 ALA A CA 1
ATOM 628 C C . ALA A 1 80 ? 15.376 -0.830 -15.537 1.00 97.94 80 ALA A C 1
ATOM 630 O O . ALA A 1 80 ? 14.262 -0.910 -15.014 1.00 97.94 80 ALA A O 1
ATOM 631 N N . ASP A 1 81 ? 16.499 -0.930 -14.828 1.00 98.06 81 ASP A N 1
ATOM 632 C CA . ASP A 1 81 ? 16.541 -1.219 -13.393 1.00 98.06 81 ASP A CA 1
ATOM 633 C C . ASP A 1 81 ? 16.037 -0.034 -12.552 1.00 98.06 81 ASP A C 1
ATOM 635 O O . ASP A 1 81 ? 15.296 -0.235 -11.587 1.00 98.06 81 ASP A O 1
ATOM 639 N N . ALA A 1 82 ? 16.353 1.206 -12.947 1.00 96.94 82 ALA A N 1
ATOM 640 C CA . ALA A 1 82 ? 15.849 2.407 -12.279 1.00 96.94 82 ALA A CA 1
ATOM 641 C C . ALA A 1 82 ? 14.317 2.524 -12.356 1.00 96.94 82 ALA A C 1
ATOM 643 O O . ALA A 1 82 ? 13.684 2.805 -11.334 1.00 96.94 82 ALA A O 1
ATOM 644 N N . LEU A 1 83 ? 13.722 2.271 -13.531 1.00 97.50 83 LEU A N 1
ATOM 645 C CA . LEU A 1 83 ? 12.267 2.290 -13.706 1.00 97.50 83 LEU A CA 1
ATOM 646 C C . LEU A 1 83 ? 11.597 1.111 -12.987 1.00 97.50 83 LEU A C 1
ATOM 648 O O . LEU A 1 83 ? 10.628 1.334 -12.268 1.00 97.50 83 LEU A O 1
ATOM 652 N N . THR A 1 84 ? 12.151 -0.106 -13.090 1.00 98.06 84 THR A N 1
ATOM 653 C CA . THR A 1 84 ? 11.648 -1.285 -12.350 1.00 98.06 84 THR A CA 1
ATOM 654 C C . THR A 1 84 ? 11.589 -0.979 -10.846 1.00 98.06 84 THR A C 1
ATOM 656 O O . THR A 1 84 ? 10.528 -1.040 -10.231 1.00 98.06 84 THR A O 1
ATOM 659 N N . SER A 1 85 ? 12.700 -0.497 -10.272 1.00 95.75 85 SER A N 1
ATOM 660 C CA . SER A 1 85 ? 12.778 -0.099 -8.861 1.00 95.75 85 SER A CA 1
ATOM 661 C C . SER A 1 85 ? 11.799 1.024 -8.487 1.00 95.75 85 SER A C 1
ATOM 663 O O . SER A 1 85 ? 11.352 1.093 -7.340 1.00 95.75 85 SER A O 1
ATOM 665 N N . ALA A 1 86 ? 11.491 1.940 -9.411 1.00 94.62 86 ALA A N 1
ATOM 666 C CA . ALA A 1 86 ? 10.562 3.041 -9.165 1.00 94.62 86 ALA A CA 1
ATOM 667 C C . ALA A 1 86 ? 9.102 2.570 -9.132 1.00 94.62 86 ALA A C 1
ATOM 669 O O . ALA A 1 86 ? 8.366 2.970 -8.227 1.00 94.62 86 ALA A O 1
ATOM 670 N N . LEU A 1 87 ? 8.721 1.679 -10.052 1.00 96.25 87 LEU A N 1
ATOM 671 C CA . LEU A 1 87 ? 7.413 1.024 -10.065 1.00 96.25 87 LEU A CA 1
ATOM 672 C C . LEU A 1 87 ? 7.213 0.188 -8.792 1.00 96.25 87 LEU A C 1
ATOM 674 O O . LEU A 1 87 ? 6.228 0.398 -8.085 1.00 96.25 87 LEU A O 1
ATOM 678 N N . ASP A 1 88 ? 8.186 -0.657 -8.432 1.00 94.00 88 ASP A N 1
ATOM 679 C CA . ASP A 1 88 ? 8.137 -1.494 -7.223 1.00 94.00 88 ASP A CA 1
ATOM 680 C C . ASP A 1 88 ? 7.986 -0.662 -5.940 1.00 94.00 88 ASP A C 1
ATOM 682 O O . ASP A 1 88 ? 7.172 -0.982 -5.069 1.00 94.00 88 ASP A O 1
ATOM 686 N N . ARG A 1 89 ? 8.730 0.448 -5.821 1.00 91.00 89 ARG A N 1
ATOM 687 C CA . ARG A 1 89 ? 8.605 1.367 -4.677 1.00 91.00 89 ARG A CA 1
ATOM 688 C C . ARG A 1 89 ? 7.215 1.985 -4.577 1.00 91.00 89 ARG A C 1
ATOM 690 O O . ARG A 1 89 ? 6.703 2.125 -3.467 1.00 91.00 89 ARG A O 1
ATOM 697 N N . ARG A 1 90 ? 6.593 2.349 -5.702 1.00 92.56 90 ARG A N 1
ATOM 698 C CA . ARG A 1 90 ? 5.229 2.892 -5.710 1.00 92.56 90 ARG A CA 1
ATOM 699 C C . ARG A 1 90 ? 4.203 1.825 -5.311 1.00 92.56 90 ARG A C 1
ATOM 701 O O . ARG A 1 90 ? 3.360 2.115 -4.464 1.00 92.56 90 ARG A O 1
ATOM 708 N N . THR A 1 91 ? 4.354 0.587 -5.788 1.00 93.31 91 THR A N 1
ATOM 709 C CA . THR A 1 91 ? 3.535 -0.566 -5.366 1.00 93.31 91 THR A CA 1
ATOM 710 C C . THR A 1 91 ? 3.612 -0.788 -3.850 1.00 93.31 91 THR A C 1
ATOM 712 O O . THR A 1 91 ? 2.586 -0.934 -3.186 1.00 93.31 91 THR A O 1
ATOM 715 N N . GLN A 1 92 ? 4.817 -0.747 -3.269 1.00 89.75 92 GLN A N 1
ATOM 716 C CA . GLN A 1 92 ? 5.024 -0.905 -1.822 1.00 89.75 92 GLN A CA 1
ATOM 717 C C . GLN A 1 92 ? 4.371 0.218 -0.998 1.00 89.75 92 GLN A C 1
ATOM 719 O O . GLN A 1 92 ? 3.761 -0.059 0.035 1.00 89.75 92 GLN A O 1
ATOM 724 N N . VAL A 1 93 ? 4.456 1.474 -1.458 1.00 88.12 93 VAL A N 1
ATOM 725 C CA . VAL A 1 93 ? 3.804 2.625 -0.802 1.00 88.12 93 VAL A CA 1
ATOM 726 C C . VAL A 1 93 ? 2.281 2.468 -0.777 1.00 88.12 93 VAL A C 1
ATOM 728 O O . VAL A 1 93 ? 1.656 2.722 0.252 1.00 88.12 93 VAL A O 1
ATOM 731 N N . LEU A 1 94 ? 1.677 2.018 -1.878 1.00 90.19 94 LEU A N 1
ATOM 732 C CA . LEU A 1 94 ? 0.224 1.855 -1.978 1.00 90.19 94 LEU A CA 1
ATOM 733 C C . LEU A 1 94 ? -0.298 0.679 -1.151 1.00 90.19 94 LEU A C 1
ATOM 735 O O . LEU A 1 94 ? -1.297 0.822 -0.443 1.00 90.19 94 LEU A O 1
ATOM 739 N N . LEU A 1 95 ? 0.432 -0.441 -1.133 1.00 88.94 95 LEU A N 1
ATOM 740 C CA . LEU A 1 95 ? 0.138 -1.570 -0.249 1.00 88.94 95 LEU A CA 1
ATOM 741 C C . LEU A 1 95 ? 0.139 -1.153 1.233 1.00 88.94 95 LEU A C 1
ATOM 743 O O . LEU A 1 95 ? -0.751 -1.559 1.986 1.00 88.94 95 LEU A O 1
ATOM 747 N N . LEU A 1 96 ? 1.112 -0.331 1.645 1.00 86.38 96 LEU A N 1
ATOM 748 C CA . LEU A 1 96 ? 1.168 0.205 3.004 1.00 86.38 96 LEU A CA 1
ATOM 749 C C . LEU A 1 96 ? -0.006 1.152 3.289 1.00 86.38 96 LEU A C 1
ATOM 751 O O . LEU A 1 96 ? -0.614 1.041 4.354 1.00 86.38 96 LEU A O 1
ATOM 755 N N . SER A 1 97 ? -0.354 2.039 2.350 1.00 87.81 97 SER A N 1
ATOM 756 C CA . SER A 1 97 ? -1.478 2.971 2.524 1.00 87.81 97 SER A CA 1
ATOM 757 C C . SER A 1 97 ? -2.810 2.242 2.715 1.00 87.81 97 SER A C 1
ATOM 759 O O . SER A 1 97 ? -3.532 2.518 3.674 1.00 87.81 97 SER A O 1
ATOM 761 N N . ARG A 1 98 ? -3.111 1.242 1.871 1.00 89.12 98 ARG A N 1
ATOM 762 C CA . ARG A 1 98 ? -4.336 0.436 1.996 1.00 89.12 98 ARG A CA 1
ATOM 763 C C . ARG A 1 98 ? -4.429 -0.246 3.363 1.00 89.12 98 ARG A C 1
ATOM 765 O O . ARG A 1 98 ? -5.470 -0.185 4.009 1.00 89.12 98 ARG A O 1
ATOM 772 N N . ASN A 1 99 ? -3.335 -0.860 3.822 1.00 88.00 99 ASN A N 1
ATOM 773 C CA . ASN A 1 99 ? -3.272 -1.525 5.129 1.00 88.00 99 ASN A CA 1
ATOM 774 C C . ASN A 1 99 ? -3.498 -0.529 6.283 1.00 88.00 99 ASN A C 1
ATOM 776 O O . ASN A 1 99 ? -4.299 -0.780 7.180 1.00 88.00 99 ASN A O 1
ATOM 780 N N . MET A 1 100 ? -2.846 0.634 6.224 1.00 88.62 100 MET A N 1
ATOM 781 C CA . MET A 1 100 ? -3.012 1.708 7.202 1.00 88.62 100 MET A CA 1
ATOM 782 C C . MET A 1 100 ? -4.465 2.202 7.283 1.00 88.62 100 MET A C 1
ATOM 784 O O . MET A 1 100 ? -5.014 2.308 8.380 1.00 88.62 100 MET A O 1
ATOM 788 N N . HIS A 1 101 ? -5.099 2.488 6.142 1.00 90.00 101 HIS A N 1
ATOM 789 C CA . HIS A 1 101 ? -6.489 2.955 6.101 1.00 90.00 101 HIS A CA 1
ATOM 790 C C . HIS A 1 101 ? -7.481 1.905 6.599 1.00 90.00 101 HIS A C 1
ATOM 792 O O . HIS A 1 101 ? -8.443 2.254 7.285 1.00 90.00 101 HIS A O 1
ATOM 798 N N . ASP A 1 102 ? -7.236 0.625 6.318 1.00 90.62 102 ASP A N 1
ATOM 799 C CA . ASP A 1 102 ? -8.056 -0.468 6.840 1.00 90.62 102 ASP A CA 1
ATOM 800 C C . ASP A 1 102 ? -7.935 -0.580 8.371 1.00 90.62 102 ASP A C 1
ATOM 802 O O . ASP A 1 102 ? -8.949 -0.555 9.072 1.00 90.62 102 ASP A O 1
ATOM 806 N N . GLN A 1 103 ? -6.713 -0.554 8.922 1.00 89.81 103 GLN A N 1
ATOM 807 C CA . GLN A 1 103 ? -6.491 -0.515 10.377 1.00 89.81 103 GLN A CA 1
ATOM 808 C C . GLN A 1 103 ? -7.192 0.683 11.043 1.00 89.81 103 GLN A C 1
ATOM 810 O O . GLN A 1 103 ? -7.845 0.524 12.077 1.00 89.81 103 GLN A O 1
ATOM 815 N N . ILE A 1 104 ? -7.115 1.875 10.438 1.00 90.38 104 ILE A N 1
ATOM 816 C CA . ILE A 1 104 ? -7.817 3.081 10.910 1.00 90.38 104 ILE A CA 1
ATOM 817 C C . ILE A 1 104 ? -9.341 2.888 10.861 1.00 90.38 104 ILE A C 1
ATOM 819 O O . ILE A 1 104 ? -10.042 3.266 11.803 1.00 90.38 104 ILE A O 1
ATOM 823 N N . SER A 1 105 ? -9.874 2.292 9.791 1.00 92.62 105 SER A N 1
ATOM 824 C CA . SER A 1 105 ? -11.306 2.012 9.634 1.00 92.62 105 SER A CA 1
ATOM 825 C C . SER A 1 105 ? -11.818 1.048 10.711 1.00 92.62 105 SER A C 1
ATOM 827 O O . SER A 1 105 ? -12.804 1.346 11.399 1.00 92.62 105 SER A O 1
ATOM 829 N N . GLN A 1 106 ? -11.101 -0.060 10.928 1.00 92.81 106 GLN A N 1
ATOM 830 C CA . GLN A 1 106 ? -11.393 -1.051 11.966 1.00 92.81 106 GLN A CA 1
ATOM 831 C C . GLN A 1 106 ? -11.338 -0.432 13.371 1.00 92.81 106 GLN A C 1
ATOM 833 O O . GLN A 1 106 ? -12.303 -0.548 14.134 1.00 92.81 106 GLN A O 1
ATOM 838 N N . ALA A 1 107 ? -10.269 0.305 13.690 1.00 92.81 107 ALA A N 1
ATOM 839 C CA . ALA A 1 107 ? -10.116 1.012 14.959 1.00 92.81 107 ALA A CA 1
ATOM 840 C C . ALA A 1 107 ? -11.248 2.022 15.205 1.00 92.81 107 ALA A C 1
ATOM 842 O O . ALA A 1 107 ? -11.856 2.031 16.274 1.00 92.81 107 ALA A O 1
ATOM 843 N N . ASN A 1 108 ? -11.598 2.837 14.205 1.00 93.50 108 ASN A N 1
ATOM 844 C CA . ASN A 1 108 ? -12.698 3.796 14.313 1.00 93.50 108 ASN A CA 1
ATOM 845 C C . ASN A 1 108 ? -14.062 3.110 14.486 1.00 93.50 108 ASN A C 1
ATOM 847 O O . ASN A 1 108 ? -14.908 3.608 15.232 1.00 93.50 108 ASN A O 1
ATOM 851 N N . SER A 1 109 ? -14.279 1.964 13.836 1.00 94.69 109 SER A N 1
ATOM 852 C CA . SER A 1 109 ? -15.480 1.144 14.020 1.00 94.69 109 SER A CA 1
ATOM 853 C C . SER A 1 109 ? -15.577 0.597 15.447 1.00 94.69 109 SER A C 1
ATOM 855 O O . SER A 1 109 ? -16.603 0.769 16.111 1.00 94.69 109 SER A O 1
ATOM 857 N N . TRP A 1 110 ? -14.486 0.025 15.964 1.00 95.75 110 TRP A N 1
ATOM 858 C CA . TRP A 1 110 ? -14.403 -0.457 17.342 1.00 95.75 110 TRP A CA 1
ATOM 859 C C . TRP A 1 110 ? -14.613 0.677 18.359 1.00 95.75 110 TRP A C 1
ATOM 861 O O . TRP A 1 110 ? -15.443 0.539 19.256 1.00 95.75 110 TRP A O 1
ATOM 871 N N . CYS A 1 111 ? -13.980 1.839 18.162 1.00 95.19 111 CYS A N 1
ATOM 8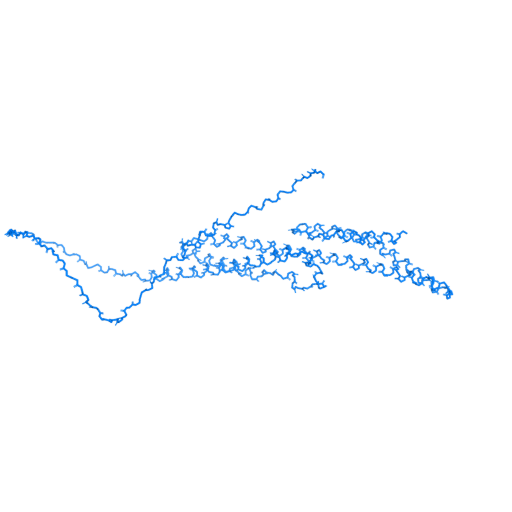72 C CA . CYS A 1 111 ? -14.166 3.014 19.015 1.00 95.19 111 CYS A CA 1
ATOM 873 C C . CYS A 1 111 ? -15.623 3.506 19.041 1.00 95.19 111 CYS A C 1
ATOM 875 O O . CYS A 1 111 ? -16.112 3.867 20.109 1.00 95.19 111 CYS A O 1
ATOM 877 N N . ARG A 1 112 ? -16.334 3.515 17.900 1.00 94.94 112 ARG A N 1
ATOM 878 C CA . ARG A 1 112 ? -17.769 3.870 17.852 1.00 94.94 112 ARG A CA 1
ATOM 879 C C . ARG A 1 112 ? -18.611 2.899 18.680 1.00 94.94 112 ARG A C 1
ATOM 881 O O . ARG A 1 112 ? -19.294 3.344 19.599 1.00 94.94 112 ARG A O 1
ATOM 888 N N . ARG A 1 113 ? -18.465 1.584 18.449 1.00 94.25 113 ARG A N 1
ATOM 889 C CA . ARG A 1 113 ? -19.149 0.552 19.256 1.00 94.25 113 ARG A CA 1
ATOM 890 C C . ARG A 1 113 ? -18.863 0.704 20.751 1.00 94.25 113 ARG A C 1
ATOM 892 O O . ARG A 1 113 ? -19.771 0.531 21.554 1.00 94.25 113 ARG A O 1
ATOM 899 N N . GLY A 1 114 ? -17.629 1.045 21.124 1.00 93.50 114 GLY A N 1
ATOM 900 C CA . GLY A 1 114 ? -17.242 1.263 22.518 1.00 93.50 114 GLY A CA 1
ATOM 901 C C . GLY A 1 114 ? -17.968 2.436 23.172 1.00 93.50 114 GLY A C 1
ATOM 902 O O . GLY A 1 114 ? -18.466 2.293 24.286 1.00 93.50 114 GLY A O 1
ATOM 903 N N . VAL A 1 115 ? -18.095 3.571 22.474 1.00 93.44 115 VAL A N 1
ATOM 904 C CA . VAL A 1 115 ? -18.894 4.717 22.951 1.00 93.44 115 VAL A CA 1
ATOM 905 C C . VAL A 1 115 ? -20.351 4.303 23.165 1.00 93.44 115 VAL A C 1
ATOM 907 O O . VAL A 1 115 ? -20.905 4.553 24.238 1.00 93.44 115 VAL A O 1
ATOM 910 N N . ASP A 1 116 ? -20.956 3.634 22.181 1.00 91.31 116 ASP A N 1
ATOM 911 C CA . ASP A 1 116 ? -22.358 3.211 22.241 1.00 91.31 116 ASP A CA 1
ATOM 912 C C . ASP A 1 116 ? -22.598 2.198 23.373 1.00 91.31 116 ASP A C 1
ATOM 914 O O . ASP A 1 116 ? -23.548 2.336 24.149 1.00 91.31 116 ASP A O 1
ATOM 918 N N . LEU A 1 117 ? -21.701 1.223 23.541 1.00 89.69 117 LEU A N 1
ATOM 919 C CA . LEU A 1 117 ? -21.754 0.223 24.609 1.00 89.69 117 LEU A CA 1
ATOM 920 C C . LEU A 1 117 ? -21.593 0.860 25.999 1.00 89.69 117 LEU A C 1
ATOM 922 O O . LEU A 1 117 ? -22.365 0.575 26.908 1.00 89.69 117 LEU A O 1
ATOM 926 N N . ILE A 1 118 ? -20.636 1.770 26.187 1.00 89.81 118 ILE A N 1
ATOM 927 C CA . ILE A 1 118 ? -20.385 2.395 27.497 1.00 89.81 118 ILE A CA 1
ATOM 928 C C . ILE A 1 118 ? -21.546 3.322 27.908 1.00 89.81 118 ILE A C 1
ATOM 930 O O . ILE A 1 118 ? -21.925 3.351 29.091 1.00 89.81 118 ILE A O 1
ATOM 934 N N . ASN A 1 119 ? -22.132 4.038 26.940 1.00 86.56 119 ASN A N 1
ATOM 935 C CA . ASN A 1 119 ? -23.232 4.983 27.152 1.00 86.56 119 ASN A CA 1
ATOM 936 C C . ASN A 1 119 ? -24.608 4.316 27.295 1.00 86.56 119 ASN A C 1
ATOM 938 O O . ASN A 1 119 ? -25.425 4.796 28.079 1.00 86.56 119 ASN A O 1
ATOM 942 N N . SER A 1 120 ? -24.876 3.218 26.580 1.00 80.88 120 SER A N 1
ATOM 943 C CA . SER A 1 120 ? -26.167 2.504 26.643 1.00 80.88 120 SER A CA 1
ATOM 944 C C . SER A 1 120 ? -26.417 1.788 27.976 1.00 80.88 120 SER A C 1
ATOM 946 O O . SER A 1 120 ? -27.563 1.477 28.303 1.00 80.88 120 SER A O 1
ATOM 948 N N . LEU A 1 121 ? -25.373 1.572 28.781 1.00 74.19 121 LEU A N 1
ATOM 949 C CA . LEU A 1 121 ? -25.449 0.943 30.101 1.00 74.19 121 LEU A CA 1
ATOM 950 C C . LEU A 1 121 ? -26.265 1.781 31.110 1.00 74.19 121 LEU A C 1
ATOM 952 O O . LEU A 1 121 ? -25.832 2.871 31.506 1.00 74.19 121 LEU A O 1
ATOM 956 N N . PRO A 1 122 ? -27.398 1.273 31.632 1.00 67.19 122 PRO A N 1
ATOM 957 C CA . PRO A 1 122 ? -28.147 1.973 32.668 1.00 67.19 122 PRO A CA 1
ATOM 958 C C . PRO A 1 122 ? -27.371 2.017 33.992 1.00 67.19 122 PRO A C 1
ATOM 960 O O . PRO A 1 122 ? -26.709 1.056 34.380 1.00 67.19 122 PRO A O 1
ATOM 963 N N . LEU A 1 123 ? -27.502 3.122 34.732 1.00 63.69 123 LEU A N 1
ATOM 964 C CA . LEU A 1 123 ? -26.971 3.253 36.100 1.00 63.69 123 LEU A CA 1
ATOM 965 C C . LEU A 1 123 ? -27.702 2.347 37.111 1.00 63.69 123 LEU A C 1
ATOM 967 O O . LEU A 1 123 ? -27.140 2.001 38.145 1.00 63.69 123 LEU A O 1
ATOM 971 N N . GLU A 1 124 ? -28.934 1.940 36.795 1.00 56.91 124 GLU A N 1
ATOM 972 C CA . GLU A 1 124 ? -29.757 1.024 37.586 1.00 56.91 124 GLU A CA 1
ATOM 973 C C . GLU A 1 124 ? -30.214 -0.158 36.721 1.00 56.91 124 GLU A C 1
ATOM 975 O O . GLU A 1 124 ? -31.194 -0.075 35.983 1.00 56.91 124 GLU A O 1
ATOM 980 N N . VAL A 1 125 ? -29.484 -1.271 36.814 1.00 60.75 125 VAL A N 1
ATOM 981 C CA . VAL A 1 125 ? -29.805 -2.555 36.165 1.00 60.75 125 VAL A CA 1
ATOM 982 C C . VAL A 1 125 ? -30.230 -3.613 37.188 1.00 60.75 125 VAL A C 1
ATOM 984 O O . VAL A 1 125 ? -29.742 -3.636 38.326 1.00 60.75 125 VAL A O 1
ATOM 987 N N . SER A 1 126 ? -31.136 -4.509 36.777 1.00 62.62 126 SER A N 1
ATOM 988 C CA . SER A 1 126 ? -31.408 -5.773 37.480 1.00 62.62 126 SER A CA 1
ATOM 989 C C . SER A 1 126 ? -30.121 -6.606 37.540 1.00 62.62 126 SER A C 1
ATOM 991 O O . SER A 1 126 ? -29.412 -6.631 36.535 1.00 62.62 126 SER A O 1
ATOM 993 N N . PRO A 1 127 ? -29.818 -7.327 38.641 1.00 63.12 127 PRO A N 1
ATOM 994 C CA . PRO A 1 127 ? -28.586 -8.117 38.753 1.00 63.12 127 PRO A CA 1
ATOM 995 C C . PRO A 1 127 ? -28.366 -9.082 37.575 1.00 63.12 127 PRO A C 1
ATOM 997 O O . PRO A 1 127 ? -27.251 -9.172 37.075 1.00 63.12 127 PRO A O 1
ATOM 1000 N N . THR A 1 128 ? -29.434 -9.712 37.071 1.00 65.44 128 THR A N 1
ATOM 1001 C CA . THR A 1 128 ? -29.393 -10.602 35.895 1.00 65.44 128 THR A CA 1
ATOM 1002 C C . THR A 1 128 ? -29.057 -9.881 34.587 1.00 65.44 128 THR A C 1
ATOM 1004 O O . THR A 1 128 ? -28.428 -10.456 33.707 1.00 65.44 128 THR A O 1
ATOM 1007 N N . THR A 1 129 ? -29.465 -8.618 34.449 1.00 71.44 129 THR A N 1
ATOM 1008 C CA . THR A 1 129 ? -29.111 -7.766 33.305 1.00 71.44 129 THR A CA 1
ATOM 1009 C C . THR A 1 129 ? -27.664 -7.292 33.416 1.00 71.44 129 THR A C 1
ATOM 1011 O O . THR A 1 129 ? -26.994 -7.158 32.397 1.00 71.44 129 THR A O 1
ATOM 1014 N N . THR A 1 130 ? -27.157 -7.083 34.637 1.00 73.81 130 THR A N 1
ATOM 1015 C CA . THR A 1 130 ? -25.758 -6.705 34.870 1.00 73.81 130 THR A CA 1
ATOM 1016 C C . THR A 1 130 ? -24.780 -7.792 34.425 1.00 73.81 130 THR A C 1
ATOM 1018 O O . THR A 1 130 ? -23.782 -7.457 33.800 1.00 73.81 130 THR A O 1
ATOM 1021 N N . ASP A 1 131 ? -25.064 -9.070 34.712 1.00 76.50 131 ASP A N 1
ATOM 1022 C CA . ASP A 1 131 ? -24.178 -10.183 34.334 1.00 76.50 131 ASP A CA 1
ATOM 1023 C C . ASP A 1 131 ? -23.993 -10.271 32.804 1.00 76.50 131 ASP A C 1
ATOM 1025 O O . ASP A 1 131 ? -22.860 -10.313 32.330 1.00 76.50 131 ASP A O 1
ATOM 1029 N N . SER A 1 132 ? -25.085 -10.211 32.026 1.00 81.44 132 SER A N 1
ATOM 1030 C CA . SER A 1 132 ? -25.028 -10.205 30.549 1.00 81.44 132 SER A CA 1
ATOM 1031 C C . SER A 1 132 ? -24.198 -9.036 30.021 1.00 81.44 132 SER A C 1
ATOM 1033 O O . SER A 1 132 ? -23.274 -9.222 29.239 1.00 81.44 132 SER A O 1
ATOM 1035 N N . VAL A 1 133 ? -24.489 -7.834 30.518 1.00 83.06 133 VAL A N 1
ATOM 1036 C CA . VAL A 1 133 ? -23.821 -6.591 30.121 1.00 83.06 133 VAL A CA 1
ATOM 1037 C C . VAL A 1 133 ? -22.320 -6.602 30.433 1.00 83.06 133 VAL A C 1
ATOM 1039 O O . VAL A 1 133 ? -21.534 -6.014 29.692 1.00 83.06 133 VAL A O 1
ATOM 1042 N N . MET A 1 134 ? -21.904 -7.248 31.526 1.00 84.25 134 MET A N 1
ATOM 1043 C CA . MET A 1 134 ? -20.485 -7.402 31.849 1.00 84.25 134 MET A CA 1
ATOM 1044 C C . MET A 1 134 ? -19.788 -8.372 30.893 1.00 84.25 134 MET A C 1
ATOM 1046 O O . MET A 1 134 ? -18.701 -8.050 30.427 1.00 84.25 134 MET A O 1
ATOM 1050 N N . VAL A 1 135 ? -20.430 -9.490 30.533 1.00 88.12 135 VAL A N 1
ATOM 1051 C CA . VAL A 1 135 ? -19.908 -10.421 29.514 1.00 88.12 135 VAL A CA 1
ATOM 1052 C C . VAL A 1 135 ? -19.745 -9.721 28.161 1.00 88.12 135 VAL A C 1
ATOM 1054 O O . VAL A 1 135 ? -18.690 -9.849 27.542 1.00 88.12 135 VAL A O 1
ATOM 1057 N N . ASP A 1 136 ? -20.734 -8.931 27.736 1.00 88.38 136 ASP A N 1
ATOM 1058 C CA . ASP A 1 136 ? -20.672 -8.165 26.483 1.00 88.38 136 ASP A CA 1
ATOM 1059 C C . ASP A 1 136 ? -19.525 -7.129 26.495 1.00 88.38 136 ASP A C 1
ATOM 1061 O O . ASP A 1 136 ? -18.843 -6.927 25.487 1.00 88.38 136 ASP A O 1
ATOM 1065 N N . LEU A 1 137 ? -19.270 -6.497 27.648 1.00 90.50 137 LEU A N 1
ATOM 1066 C CA . LEU A 1 137 ? -18.200 -5.511 27.830 1.00 90.50 137 LEU A CA 1
ATOM 1067 C C . LEU A 1 137 ? -16.801 -6.142 27.911 1.00 90.50 137 LEU A C 1
ATOM 1069 O O . LEU A 1 137 ? -15.873 -5.613 27.301 1.00 90.50 137 LEU A O 1
ATOM 1073 N N . ASP A 1 138 ? -16.634 -7.264 28.616 1.00 90.88 138 ASP A N 1
ATOM 1074 C CA . ASP A 1 138 ? -15.366 -8.006 28.649 1.00 90.88 138 ASP A CA 1
ATOM 1075 C C . ASP A 1 138 ? -15.038 -8.595 27.262 1.00 90.88 138 ASP A C 1
ATOM 1077 O O . ASP A 1 138 ? -13.893 -8.507 26.813 1.00 90.88 138 ASP A O 1
ATOM 1081 N N . ALA A 1 139 ? -16.041 -9.100 26.531 1.00 91.75 139 ALA A N 1
ATOM 1082 C CA . ALA A 1 139 ? -15.878 -9.543 25.146 1.00 91.75 139 ALA A CA 1
ATOM 1083 C C . ALA A 1 139 ? -15.446 -8.389 24.222 1.00 91.75 139 ALA A C 1
ATOM 1085 O O . ALA A 1 139 ? -14.494 -8.542 23.459 1.00 91.75 139 ALA A O 1
ATOM 1086 N N . PHE A 1 140 ? -16.084 -7.216 24.323 1.00 92.50 140 PHE A N 1
ATOM 1087 C CA . PHE A 1 140 ? -15.705 -6.020 23.560 1.00 92.50 140 PHE A CA 1
ATOM 1088 C C . PHE A 1 140 ? -14.274 -5.534 23.862 1.00 92.50 140 PHE A C 1
ATOM 1090 O O . PHE A 1 140 ? -13.553 -5.117 22.949 1.00 92.50 140 PHE A O 1
ATOM 1097 N N . LEU A 1 141 ? -13.855 -5.579 25.131 1.00 91.31 141 LEU A N 1
ATOM 1098 C CA . LEU A 1 141 ? -12.504 -5.189 25.533 1.00 91.31 141 LEU A CA 1
ATOM 1099 C C . LEU A 1 141 ? -11.450 -6.161 24.988 1.00 91.31 141 LEU A C 1
ATOM 1101 O O . LEU A 1 141 ? -10.455 -5.695 24.440 1.00 91.31 141 LEU A O 1
ATOM 1105 N N . SER A 1 142 ? -11.696 -7.475 25.060 1.00 90.62 142 SER A N 1
ATOM 1106 C CA . SER A 1 142 ? -10.798 -8.498 24.501 1.00 90.62 142 SER A CA 1
ATOM 1107 C C . SER A 1 142 ? -10.719 -8.438 22.969 1.00 90.62 142 SER A C 1
ATOM 1109 O O . SER A 1 142 ? -9.634 -8.514 22.398 1.00 90.62 142 SER A O 1
ATOM 1111 N N . ASP A 1 143 ? -11.840 -8.185 22.287 1.00 88.75 143 ASP A N 1
ATOM 1112 C CA . ASP A 1 143 ? -11.882 -7.898 20.844 1.00 88.75 143 ASP A CA 1
ATOM 1113 C C . ASP A 1 143 ? -10.958 -6.709 20.489 1.00 88.75 143 ASP A C 1
ATOM 1115 O O . ASP A 1 143 ? -10.206 -6.747 19.515 1.00 88.75 143 ASP A O 1
ATOM 1119 N N . GLY A 1 144 ? -10.914 -5.694 21.361 1.00 83.50 144 GLY A N 1
ATOM 1120 C CA . GLY A 1 144 ? -10.035 -4.527 21.252 1.00 83.50 144 GLY A CA 1
ATOM 1121 C C . GLY A 1 144 ? -8.548 -4.764 21.535 1.00 83.50 144 GLY A C 1
ATOM 1122 O O . GLY A 1 144 ? -7.735 -3.897 21.207 1.00 83.50 144 GLY A O 1
ATOM 1123 N N . GLU A 1 145 ? -8.151 -5.897 22.119 1.00 81.19 145 GLU A N 1
ATOM 1124 C CA . GLU A 1 145 ? -6.733 -6.262 22.292 1.00 81.19 145 GLU A CA 1
ATOM 1125 C C . GLU A 1 145 ? -6.091 -6.664 20.954 1.00 81.19 145 GLU A C 1
ATOM 1127 O O . GLU A 1 145 ? -4.891 -6.475 20.765 1.00 81.19 145 GLU A O 1
ATOM 1132 N N . ASN A 1 146 ? -6.897 -7.127 19.992 1.00 77.56 146 ASN A N 1
ATOM 1133 C CA . ASN A 1 146 ? -6.442 -7.543 18.662 1.00 77.56 146 ASN A CA 1
ATOM 1134 C C . ASN A 1 146 ? -6.256 -6.377 17.671 1.00 77.56 146 ASN A C 1
ATOM 1136 O O . ASN A 1 146 ? -5.776 -6.595 16.558 1.00 77.56 146 ASN A O 1
ATOM 1140 N N . LEU A 1 147 ? -6.612 -5.142 18.054 1.00 81.25 147 LEU A N 1
ATOM 1141 C CA . LEU A 1 147 ? -6.416 -3.946 17.228 1.00 81.25 147 LEU A CA 1
ATOM 1142 C C . LEU A 1 147 ? -4.929 -3.597 17.094 1.00 81.25 147 LEU A C 1
ATOM 1144 O O . LEU A 1 147 ? -4.358 -2.866 17.907 1.00 81.25 147 LEU A O 1
ATOM 1148 N N . GLN A 1 148 ? -4.321 -4.089 16.019 1.00 67.44 148 GLN A N 1
ATOM 1149 C CA . GLN A 1 148 ? -2.975 -3.722 15.600 1.00 67.44 148 GLN A CA 1
ATOM 1150 C C . GLN A 1 148 ? -3.025 -2.394 14.834 1.00 67.44 148 GLN A C 1
ATOM 1152 O O . GLN A 1 148 ? -3.468 -2.361 13.692 1.00 67.44 148 GLN A O 1
ATOM 1157 N N . LEU A 1 149 ? -2.518 -1.313 15.438 1.00 69.81 149 LEU A N 1
ATOM 1158 C CA . LEU A 1 149 ? -2.087 -0.098 14.722 1.00 69.81 149 LEU A CA 1
ATOM 1159 C C . LEU A 1 149 ? -0.591 -0.199 14.370 1.00 69.81 149 LEU A C 1
ATOM 1161 O O . LEU A 1 149 ? 0.210 0.704 14.627 1.00 69.81 149 LEU A O 1
ATOM 1165 N N . ASP A 1 150 ? -0.205 -1.360 13.841 1.00 65.19 150 ASP A N 1
ATOM 1166 C CA . ASP A 1 150 ? 1.181 -1.749 13.572 1.00 65.19 150 ASP A CA 1
ATOM 1167 C C . ASP A 1 150 ? 1.519 -1.777 12.076 1.00 65.19 150 ASP A C 1
ATOM 1169 O O . ASP A 1 150 ? 2.614 -2.216 11.717 1.00 65.19 150 ASP A O 1
ATOM 1173 N N . ALA A 1 151 ? 0.654 -1.225 11.205 1.00 57.06 151 ALA A N 1
ATOM 1174 C CA . ALA A 1 151 ? 0.941 -1.009 9.776 1.00 57.06 151 ALA A CA 1
ATOM 1175 C C . ALA A 1 151 ? 2.351 -0.436 9.551 1.00 57.06 151 ALA A C 1
ATOM 1177 O O . ALA A 1 151 ? 3.044 -0.803 8.607 1.00 57.06 151 ALA A O 1
ATOM 1178 N N . LEU A 1 152 ? 2.804 0.430 10.463 1.00 53.62 152 LEU A N 1
ATOM 1179 C CA . LEU A 1 152 ? 4.087 1.119 10.367 1.00 53.62 152 LEU A CA 1
ATOM 1180 C C . LEU A 1 152 ? 5.251 0.406 11.076 1.00 53.62 152 LEU A C 1
ATOM 1182 O O . LEU A 1 152 ? 6.400 0.806 10.886 1.00 53.62 152 LEU A O 1
ATOM 1186 N N . LYS A 1 153 ? 4.968 -0.610 11.904 1.00 53.75 153 LYS A N 1
ATOM 1187 C CA . LYS A 1 153 ? 5.955 -1.323 12.737 1.00 53.75 153 LYS A CA 1
ATOM 1188 C C . LYS A 1 153 ? 6.345 -2.696 12.175 1.00 53.75 153 LYS A C 1
ATOM 1190 O O . LYS A 1 153 ? 7.431 -3.178 12.479 1.00 53.75 153 LYS A O 1
ATOM 1195 N N . ALA A 1 154 ? 5.516 -3.301 11.318 1.00 53.62 154 ALA A N 1
ATOM 1196 C CA . ALA A 1 154 ? 5.822 -4.580 10.660 1.00 53.62 154 ALA A CA 1
ATOM 1197 C C . ALA A 1 154 ? 6.927 -4.493 9.571 1.00 53.62 154 ALA A C 1
ATOM 1199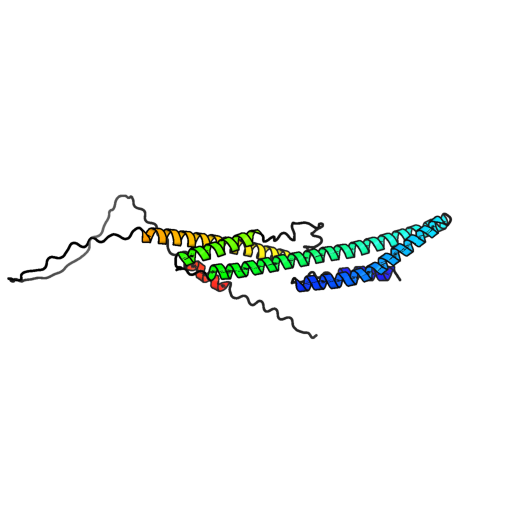 O O . ALA A 1 154 ? 7.512 -5.512 9.220 1.00 53.62 154 ALA A O 1
ATOM 1200 N N . THR A 1 155 ? 7.300 -3.271 9.155 1.00 52.31 155 THR A N 1
ATOM 1201 C CA . THR A 1 155 ? 8.475 -2.885 8.329 1.00 52.31 155 THR A CA 1
ATOM 1202 C C . THR A 1 155 ? 8.389 -3.068 6.801 1.00 52.31 155 THR A C 1
ATOM 1204 O O . THR A 1 155 ? 8.434 -4.188 6.297 1.00 52.31 155 THR A O 1
ATOM 1207 N N . PRO A 1 156 ? 8.484 -1.951 6.050 1.00 54.44 156 PRO A N 1
ATOM 1208 C CA . PRO A 1 156 ? 9.192 -1.923 4.762 1.00 54.44 156 PRO A CA 1
ATOM 1209 C C . PRO A 1 156 ? 10.118 -0.688 4.643 1.00 54.44 156 PRO A C 1
ATOM 1211 O O . PRO A 1 156 ? 9.712 0.356 4.147 1.00 54.44 156 PRO A O 1
ATOM 1214 N N . ASN A 1 157 ? 11.370 -0.760 5.116 1.00 60.41 157 ASN A N 1
ATOM 1215 C CA . ASN A 1 157 ? 12.306 0.385 5.058 1.00 60.41 157 ASN A CA 1
ATOM 1216 C C . ASN A 1 157 ? 12.694 0.740 3.595 1.00 60.41 157 ASN A C 1
ATOM 1218 O O . ASN A 1 157 ? 12.550 -0.088 2.706 1.00 60.41 157 ASN A O 1
ATOM 1222 N N . MET A 1 158 ? 13.175 1.937 3.242 1.00 48.84 158 MET A N 1
ATOM 1223 C CA . MET A 1 158 ? 13.736 3.062 4.007 1.00 48.84 158 MET A CA 1
ATOM 1224 C C . MET A 1 158 ? 12.761 4.243 4.105 1.00 48.84 158 MET A C 1
ATOM 1226 O O . MET A 1 158 ? 12.422 4.802 3.073 1.00 48.84 158 MET A O 1
ATOM 1230 N N . ASN A 1 159 ? 12.370 4.639 5.328 1.00 48.19 159 ASN A N 1
ATOM 1231 C CA . ASN A 1 159 ? 11.300 5.611 5.648 1.00 48.19 159 ASN A CA 1
ATOM 1232 C C . ASN A 1 159 ? 9.848 5.139 5.354 1.00 48.19 159 ASN A C 1
ATOM 1234 O O . ASN A 1 159 ? 8.906 5.933 5.347 1.00 48.19 159 ASN A O 1
ATOM 1238 N N . ASN A 1 160 ? 9.679 3.819 5.200 1.00 56.66 160 ASN A N 1
ATOM 1239 C CA . ASN A 1 160 ? 8.447 3.032 5.019 1.00 56.66 160 ASN A CA 1
ATOM 1240 C C . ASN A 1 160 ? 7.804 2.844 3.608 1.00 56.66 160 ASN A C 1
ATOM 1242 O O . ASN A 1 160 ? 6.713 2.307 3.526 1.00 56.66 160 ASN A O 1
ATOM 1246 N N . LEU A 1 161 ? 8.349 3.174 2.432 1.00 48.06 161 LEU A N 1
ATOM 1247 C CA . LEU A 1 161 ? 9.498 4.019 2.114 1.00 48.06 161 LEU A CA 1
ATOM 1248 C C . LEU A 1 161 ? 9.203 5.509 2.310 1.00 48.06 161 LEU A C 1
ATOM 1250 O O . LEU A 1 161 ? 10.113 6.300 2.522 1.00 48.06 161 LEU A O 1
ATOM 1254 N N . ILE A 1 162 ? 7.936 5.908 2.227 1.00 48.94 162 ILE A N 1
ATOM 1255 C CA . ILE A 1 162 ? 7.501 7.264 2.542 1.00 48.94 162 ILE A CA 1
ATOM 1256 C C . ILE A 1 162 ? 6.169 7.162 3.296 1.00 48.94 162 ILE A C 1
ATOM 1258 O O . ILE A 1 162 ? 5.102 7.427 2.760 1.00 48.94 162 ILE A O 1
ATOM 1262 N N . LEU A 1 163 ? 6.264 6.886 4.598 1.00 52.78 163 LEU A N 1
ATOM 1263 C CA . LEU A 1 163 ? 5.292 7.300 5.631 1.00 52.78 163 LEU A CA 1
ATOM 1264 C C . LEU A 1 163 ? 4.961 8.810 5.619 1.00 52.78 163 LEU A C 1
ATOM 1266 O O . LEU A 1 163 ? 4.187 9.312 6.425 1.00 52.78 163 LEU A O 1
ATOM 1270 N N . LEU A 1 164 ? 5.724 9.562 4.833 1.00 52.94 164 LEU A N 1
ATOM 1271 C CA . LEU A 1 164 ? 6.801 10.379 5.397 1.00 52.94 164 LEU A CA 1
ATOM 1272 C C . LEU A 1 164 ? 6.963 11.695 4.631 1.00 52.94 164 LEU A C 1
ATOM 1274 O O . LEU A 1 164 ? 7.938 12.413 4.825 1.00 52.94 164 LEU A O 1
ATOM 1278 N N . THR A 1 165 ? 6.037 11.998 3.723 1.00 49.44 165 THR A N 1
ATOM 1279 C CA . THR A 1 165 ? 5.985 13.286 3.022 1.00 49.44 165 THR A CA 1
ATOM 1280 C C . THR A 1 165 ? 5.029 14.283 3.664 1.00 49.44 165 THR A C 1
ATOM 1282 O O . THR A 1 165 ? 5.050 15.441 3.258 1.00 49.44 165 THR A O 1
ATOM 1285 N N . THR A 1 166 ? 4.247 13.899 4.682 1.00 59.00 166 THR A N 1
ATOM 1286 C CA . THR A 1 166 ? 3.392 14.825 5.444 1.00 59.00 166 THR A CA 1
ATOM 1287 C C . THR A 1 166 ? 3.301 14.473 6.935 1.00 59.00 166 THR A C 1
ATOM 1289 O O . THR A 1 166 ? 3.374 13.317 7.349 1.00 59.00 166 THR A O 1
ATOM 1292 N N . THR A 1 167 ? 3.106 15.504 7.762 1.00 64.06 167 THR A N 1
ATOM 1293 C CA . THR A 1 167 ? 2.857 15.405 9.216 1.00 64.06 167 THR A CA 1
ATOM 1294 C C . THR A 1 167 ? 1.475 14.817 9.539 1.00 64.06 167 THR A C 1
ATOM 1296 O O . THR A 1 167 ? 1.252 14.266 10.616 1.00 64.06 167 THR A O 1
ATOM 1299 N N . GLU A 1 168 ? 0.537 14.950 8.603 1.00 71.81 168 GLU A N 1
ATOM 1300 C CA . GLU A 1 168 ? -0.890 14.669 8.769 1.00 71.81 168 GLU A CA 1
ATOM 1301 C C . GLU A 1 168 ? -1.177 13.191 9.054 1.00 71.81 168 GLU A C 1
ATOM 1303 O O . GLU A 1 168 ? -1.805 12.873 10.062 1.00 71.81 168 GLU A O 1
ATOM 1308 N N . THR A 1 169 ? -0.618 12.280 8.254 1.00 74.88 169 THR A N 1
ATOM 1309 C CA . THR A 1 169 ? -0.776 10.826 8.423 1.00 74.88 169 THR A CA 1
ATOM 1310 C C . THR A 1 169 ? -0.262 10.337 9.781 1.00 74.88 169 THR A C 1
ATOM 1312 O O . THR A 1 169 ? -0.890 9.503 10.434 1.00 74.88 169 THR A O 1
ATOM 1315 N N . SER A 1 170 ? 0.856 10.903 10.252 1.00 75.12 170 SER A N 1
ATOM 1316 C CA . SER A 1 170 ? 1.418 10.585 11.572 1.00 75.12 170 SER A CA 1
ATOM 1317 C C . SER A 1 170 ? 0.533 11.104 12.712 1.00 75.12 170 SER A C 1
ATOM 1319 O O . SER A 1 170 ? 0.348 10.414 13.713 1.00 75.12 170 SER A O 1
ATOM 1321 N N . SER A 1 171 ? -0.053 12.295 12.548 1.00 81.19 171 SER A N 1
ATOM 1322 C CA . SER A 1 171 ? -1.007 12.867 13.504 1.00 81.19 171 SER A CA 1
ATOM 1323 C C . SER A 1 171 ? -2.303 12.054 13.581 1.00 81.19 171 SER A C 1
ATOM 1325 O O . SER A 1 171 ? -2.789 11.782 14.678 1.00 81.19 171 SER A O 1
ATOM 1327 N N . LEU A 1 172 ? -2.843 11.617 12.438 1.00 83.62 172 LEU A N 1
ATOM 1328 C CA . LEU A 1 172 ? -4.052 10.795 12.376 1.00 83.62 172 LEU A CA 1
ATOM 1329 C C . LEU A 1 172 ? -3.868 9.472 13.132 1.00 83.62 172 LEU A C 1
ATOM 1331 O O . LEU A 1 172 ? -4.693 9.120 13.971 1.00 83.62 172 LEU A O 1
ATOM 1335 N N . LEU A 1 173 ? -2.760 8.765 12.895 1.00 83.81 173 LEU A N 1
ATOM 1336 C CA . LEU A 1 173 ? -2.474 7.503 13.582 1.00 83.81 173 LEU A CA 1
ATOM 1337 C C . LEU A 1 173 ? -2.276 7.680 15.093 1.00 83.81 173 LEU A C 1
ATOM 1339 O O . LEU A 1 173 ? -2.754 6.848 15.865 1.00 83.81 173 LEU A O 1
ATOM 1343 N N . ALA A 1 174 ? -1.636 8.771 15.527 1.00 83.75 174 ALA A N 1
ATOM 1344 C CA . ALA A 1 174 ? -1.510 9.098 16.946 1.00 83.75 174 ALA A CA 1
ATOM 1345 C C . ALA A 1 174 ? -2.880 9.360 17.603 1.00 83.75 174 ALA A C 1
ATOM 1347 O O . ALA A 1 174 ? -3.166 8.797 18.657 1.00 83.75 174 ALA A O 1
ATOM 1348 N N . GLN A 1 175 ? -3.752 10.138 16.950 1.00 88.88 175 GLN A N 1
ATOM 1349 C CA . GLN A 1 175 ? -5.112 10.419 17.432 1.00 88.88 175 GLN A CA 1
ATOM 1350 C C . GLN A 1 175 ? -5.984 9.156 17.506 1.00 88.88 175 GLN A C 1
ATOM 1352 O O . GLN A 1 175 ? -6.738 8.976 18.462 1.00 88.88 175 GLN A O 1
ATOM 1357 N N . VAL A 1 176 ? -5.887 8.258 16.519 1.00 89.88 176 VAL A N 1
ATOM 1358 C CA . VAL A 1 176 ? -6.627 6.984 16.536 1.00 89.88 176 VAL A CA 1
ATOM 1359 C C . VAL A 1 176 ? -6.107 6.075 17.655 1.00 89.88 176 VAL A C 1
ATOM 1361 O O . VAL A 1 176 ? -6.919 5.479 18.360 1.00 89.88 176 VAL A O 1
ATOM 1364 N N . ALA A 1 177 ? -4.790 6.015 17.886 1.00 88.25 177 ALA A N 1
ATOM 1365 C CA . ALA A 1 177 ? -4.208 5.258 18.996 1.00 88.25 177 ALA A CA 1
ATOM 1366 C C . ALA A 1 177 ? -4.660 5.788 20.370 1.00 88.25 177 ALA A C 1
ATOM 1368 O O . ALA A 1 177 ? -5.131 5.009 21.199 1.00 88.25 177 ALA A O 1
ATOM 1369 N N . GLU A 1 178 ? -4.605 7.107 20.583 1.00 90.62 178 GLU A N 1
ATOM 1370 C CA . GLU A 1 178 ? -5.105 7.756 21.804 1.00 90.62 178 GLU A CA 1
ATOM 1371 C C . GLU A 1 178 ? -6.594 7.449 22.033 1.00 90.62 178 GLU A C 1
ATOM 1373 O O . GLU A 1 178 ? -6.991 7.063 23.134 1.00 90.62 178 GLU A O 1
ATOM 1378 N N . ARG A 1 179 ? -7.411 7.511 20.971 1.00 92.25 179 ARG A N 1
ATOM 1379 C CA . ARG A 1 179 ? -8.841 7.182 21.034 1.00 92.25 179 ARG A CA 1
ATOM 1380 C C . ARG A 1 179 ? -9.098 5.720 21.413 1.00 92.25 179 ARG A C 1
ATOM 1382 O O . ARG A 1 179 ? -10.044 5.460 22.158 1.00 92.25 179 ARG A O 1
ATOM 1389 N N . ILE A 1 180 ? -8.290 4.770 20.932 1.00 92.12 180 ILE A N 1
ATOM 1390 C CA . ILE A 1 180 ? -8.400 3.365 21.355 1.00 92.12 180 ILE A CA 1
ATOM 1391 C C . ILE A 1 180 ? -8.128 3.254 22.860 1.00 92.12 180 ILE A C 1
ATOM 1393 O O . ILE A 1 180 ? -8.922 2.648 23.582 1.00 92.12 180 ILE A O 1
ATOM 1397 N N . ASP A 1 181 ? -7.040 3.853 23.344 1.00 91.38 181 ASP A N 1
ATOM 1398 C CA . ASP A 1 181 ? -6.647 3.764 24.753 1.00 91.38 181 ASP A CA 1
ATOM 1399 C C . ASP A 1 181 ? -7.647 4.462 25.689 1.00 91.38 181 ASP A C 1
ATOM 1401 O O . ASP A 1 181 ? -7.918 3.961 26.785 1.00 91.38 181 ASP A O 1
ATOM 1405 N N . ASP A 1 182 ? -8.281 5.549 25.244 1.00 93.12 182 ASP A N 1
ATOM 1406 C CA . ASP A 1 182 ? -9.406 6.173 25.944 1.00 93.12 182 ASP A CA 1
ATOM 1407 C C . ASP A 1 182 ? -10.617 5.246 26.059 1.00 93.12 182 ASP A C 1
ATOM 1409 O O . ASP A 1 182 ? -11.170 5.096 27.150 1.00 93.12 182 ASP A O 1
ATOM 1413 N N . ILE A 1 183 ? -11.020 4.580 24.975 1.00 94.81 183 ILE A N 1
ATOM 1414 C CA . ILE A 1 183 ? -12.158 3.651 25.001 1.00 94.81 183 ILE A CA 1
ATOM 1415 C C . ILE A 1 183 ? -11.840 2.410 25.848 1.00 94.81 183 ILE A C 1
ATOM 1417 O O . ILE A 1 183 ? -12.695 1.986 26.629 1.00 94.81 183 ILE A O 1
ATOM 1421 N N . ARG A 1 184 ? -10.606 1.882 25.798 1.00 92.38 184 ARG A N 1
ATOM 1422 C CA . ARG A 1 184 ? -10.136 0.816 26.708 1.00 92.38 184 ARG A CA 1
ATOM 1423 C C . ARG A 1 184 ? -10.244 1.254 28.173 1.00 92.38 184 ARG A C 1
ATOM 1425 O O . ARG A 1 184 ? -10.821 0.542 28.995 1.00 92.38 184 ARG A O 1
ATOM 1432 N N . ARG A 1 185 ? -9.742 2.451 28.499 1.00 93.25 185 ARG A N 1
ATOM 1433 C CA . ARG A 1 185 ? -9.767 3.045 29.849 1.00 93.25 185 ARG A CA 1
ATOM 1434 C C . ARG A 1 185 ? -11.189 3.300 30.355 1.00 93.25 185 ARG A C 1
ATOM 1436 O O . ARG A 1 185 ? -11.492 2.970 31.502 1.00 93.25 185 ARG A O 1
ATOM 1443 N N . LEU A 1 186 ? -12.066 3.847 29.515 1.00 93.12 186 LEU A N 1
ATOM 1444 C CA . LEU A 1 186 ? -13.475 4.076 29.842 1.00 93.12 186 LEU A CA 1
ATOM 1445 C C . LEU A 1 186 ? -14.228 2.753 30.030 1.00 93.12 186 LEU A C 1
ATOM 1447 O O . LEU A 1 186 ? -14.979 2.625 30.995 1.00 93.12 186 LEU A O 1
ATOM 1451 N N . GLY A 1 187 ? -13.993 1.756 29.172 1.00 91.94 187 GLY A N 1
ATOM 1452 C CA . GLY A 1 187 ? -14.588 0.424 29.286 1.00 91.94 187 GLY A CA 1
ATOM 1453 C C . GLY A 1 187 ? -14.169 -0.297 30.570 1.00 91.94 187 GLY A C 1
ATOM 1454 O O . GLY A 1 187 ? -15.027 -0.778 31.308 1.00 91.94 187 GLY A O 1
ATOM 1455 N N . ALA A 1 188 ? -12.876 -0.282 30.910 1.00 91.56 188 ALA A N 1
ATOM 1456 C CA . ALA A 1 188 ? -12.376 -0.839 32.168 1.00 91.56 188 ALA A CA 1
ATOM 1457 C C . ALA A 1 188 ? -12.996 -0.140 33.396 1.00 91.56 188 ALA A C 1
ATOM 1459 O O . ALA A 1 188 ? -13.546 -0.799 34.278 1.00 91.56 188 ALA A O 1
ATOM 1460 N N . ALA A 1 189 ? -13.009 1.199 33.421 1.00 91.25 189 ALA A N 1
ATOM 1461 C CA . ALA A 1 189 ? -13.642 1.963 34.498 1.00 91.25 189 ALA A CA 1
ATOM 1462 C C . ALA A 1 189 ? -15.155 1.684 34.611 1.00 91.25 189 ALA A C 1
ATOM 1464 O O . ALA A 1 189 ? -15.707 1.642 35.716 1.00 91.25 189 ALA A O 1
ATOM 1465 N N . ARG A 1 190 ? -15.832 1.461 33.476 1.00 89.44 190 ARG A N 1
ATOM 1466 C CA . ARG A 1 190 ? -17.253 1.107 33.418 1.00 89.44 190 ARG A CA 1
ATOM 1467 C C . ARG A 1 190 ? -17.510 -0.278 34.006 1.00 89.44 190 ARG A C 1
ATOM 1469 O O . ARG A 1 190 ? -18.404 -0.411 34.841 1.00 89.44 190 ARG A O 1
ATOM 1476 N N . ARG A 1 191 ? -16.700 -1.272 33.638 1.00 89.38 191 ARG A N 1
ATOM 1477 C CA . ARG A 1 191 ? -16.758 -2.638 34.176 1.00 89.38 191 ARG A CA 1
ATOM 1478 C C . ARG A 1 191 ? -16.540 -2.664 35.690 1.00 89.38 191 ARG A C 1
ATOM 1480 O O . ARG A 1 191 ? -17.340 -3.248 36.419 1.00 89.38 191 ARG A O 1
ATOM 1487 N N . ASP A 1 192 ? -15.517 -1.967 36.177 1.00 89.06 192 ASP A N 1
ATOM 1488 C CA . ASP A 1 192 ? -15.199 -1.897 37.608 1.00 89.06 192 ASP A CA 1
ATOM 1489 C C . ASP A 1 192 ? -16.325 -1.227 38.424 1.00 89.06 192 ASP A C 1
ATOM 1491 O O . ASP A 1 192 ? -16.555 -1.571 39.588 1.00 89.06 192 ASP A O 1
ATOM 1495 N N . ALA A 1 193 ? -17.057 -0.278 37.827 1.00 87.25 193 ALA A N 1
ATOM 1496 C CA . ALA A 1 193 ? -18.243 0.322 38.435 1.00 87.25 193 ALA A CA 1
ATOM 1497 C C . ALA A 1 193 ? -19.431 -0.659 38.498 1.00 87.25 193 ALA A C 1
ATOM 1499 O O . ALA A 1 193 ? -20.122 -0.705 39.518 1.00 87.25 193 ALA A O 1
ATOM 1500 N N . LEU A 1 194 ? -19.647 -1.473 37.456 1.00 85.44 194 LEU A N 1
ATOM 1501 C CA . LEU A 1 194 ? -20.672 -2.526 37.462 1.00 85.44 194 LEU A CA 1
ATOM 1502 C C . LEU A 1 194 ? -20.384 -3.591 38.528 1.00 85.44 194 LEU A C 1
ATOM 1504 O O . LEU A 1 194 ? -21.291 -3.941 39.281 1.00 85.44 194 LEU A O 1
ATOM 1508 N N . HIS A 1 195 ? -19.130 -4.035 38.666 1.00 86.06 195 HIS A N 1
ATOM 1509 C CA . HIS A 1 195 ? -18.737 -5.014 39.689 1.00 86.06 195 HIS A CA 1
ATOM 1510 C C . HIS A 1 195 ? -19.079 -4.518 41.108 1.00 86.06 195 HIS A C 1
ATOM 1512 O O . HIS A 1 195 ? -19.731 -5.217 41.886 1.00 86.06 195 HIS A O 1
ATOM 1518 N N . LYS A 1 196 ? -18.756 -3.253 41.417 1.00 86.00 196 LYS A N 1
ATOM 1519 C CA . LYS A 1 196 ? -19.101 -2.607 42.700 1.00 86.00 196 LYS A CA 1
ATOM 1520 C C . LYS A 1 196 ? -20.616 -2.471 42.909 1.00 86.00 196 LYS A C 1
ATOM 1522 O O . LYS A 1 196 ? -21.105 -2.643 44.029 1.00 86.00 196 LYS A O 1
ATOM 1527 N N . LEU A 1 197 ? -21.385 -2.194 41.853 1.00 82.06 197 LEU A N 1
ATOM 1528 C CA . LEU A 1 197 ? -22.854 -2.183 41.913 1.00 82.06 197 LEU A CA 1
ATOM 1529 C C . LEU A 1 197 ? -23.427 -3.584 42.189 1.00 82.06 197 LEU A C 1
ATOM 1531 O O . LEU A 1 197 ? -24.384 -3.714 42.952 1.00 82.06 197 LEU A O 1
ATOM 1535 N N . GLN A 1 198 ? -22.833 -4.645 41.638 1.00 80.12 198 GLN A N 1
ATOM 1536 C CA . GLN A 1 198 ? -23.243 -6.014 41.953 1.00 80.12 198 GLN A CA 1
ATOM 1537 C C . GLN A 1 198 ? -22.919 -6.404 43.397 1.00 80.12 198 GLN A C 1
ATOM 1539 O O . GLN A 1 198 ? -23.780 -6.960 44.078 1.00 80.12 198 GLN A O 1
ATOM 1544 N N . GLU A 1 199 ? -21.710 -6.116 43.884 1.00 81.81 199 GLU A N 1
ATOM 1545 C CA . GLU A 1 199 ? -21.298 -6.395 45.268 1.00 81.81 199 GLU A CA 1
ATOM 1546 C C . GLU A 1 199 ? -22.193 -5.676 46.284 1.00 81.81 199 GLU A C 1
ATOM 1548 O O . GLU A 1 199 ? -22.691 -6.290 47.230 1.00 81.81 199 GLU A O 1
ATOM 1553 N N . THR A 1 200 ? -22.462 -4.386 46.062 1.00 77.00 200 THR A N 1
ATOM 1554 C CA . THR A 1 200 ? -23.338 -3.593 46.940 1.00 77.00 200 THR A CA 1
ATOM 1555 C C . THR A 1 200 ? -24.783 -4.093 46.921 1.00 77.00 200 THR A C 1
ATOM 1557 O O . THR A 1 200 ? -25.385 -4.211 47.991 1.00 77.00 200 THR A O 1
ATOM 1560 N N . LYS A 1 201 ? -25.334 -4.478 45.758 1.00 71.69 201 LYS A N 1
ATOM 1561 C CA . LYS A 1 201 ? -26.665 -5.113 45.674 1.00 71.69 201 LYS A CA 1
ATOM 1562 C C . LYS A 1 201 ? -26.703 -6.498 46.340 1.00 71.69 201 LYS A C 1
ATOM 1564 O O . LYS A 1 201 ? -27.649 -6.787 47.066 1.00 71.69 201 LYS A O 1
ATOM 1569 N N . LYS A 1 202 ? -25.675 -7.338 46.167 1.00 69.00 202 LYS A N 1
ATOM 1570 C CA . LYS A 1 202 ? -25.558 -8.647 46.846 1.00 69.00 202 LYS A CA 1
ATOM 1571 C C . LYS A 1 202 ? -25.494 -8.482 48.375 1.00 69.00 202 LYS A C 1
ATOM 1573 O O . LYS A 1 202 ? -26.170 -9.211 49.097 1.00 69.00 202 LYS A O 1
ATOM 1578 N N . SER A 1 203 ? -24.754 -7.485 48.865 1.00 62.47 203 SER A N 1
ATOM 1579 C CA . SER A 1 203 ? -24.645 -7.165 50.296 1.00 62.47 203 SER A CA 1
ATOM 1580 C C . SER A 1 203 ? -25.964 -6.647 50.894 1.00 62.47 203 SER A C 1
ATOM 1582 O O . SER A 1 203 ? -26.420 -7.152 51.922 1.00 62.47 203 SER A O 1
ATOM 1584 N N . SER A 1 204 ? -26.645 -5.711 50.219 1.00 58.69 204 SER A N 1
ATOM 1585 C CA . SER A 1 204 ? -27.887 -5.098 50.723 1.00 58.69 204 SER A CA 1
ATOM 1586 C C . SER A 1 204 ? -29.077 -6.064 50.814 1.00 58.69 204 SER A C 1
ATOM 1588 O O . SER A 1 204 ? -29.970 -5.868 51.641 1.00 58.69 204 SER A O 1
ATOM 1590 N N . VAL A 1 205 ? -29.082 -7.139 50.018 1.00 56.47 205 VAL A N 1
ATOM 1591 C CA . VAL A 1 205 ? -30.078 -8.221 50.114 1.00 56.47 205 VAL A CA 1
ATOM 1592 C C . VAL A 1 205 ? -29.881 -9.073 51.376 1.00 56.47 205 VAL A C 1
ATOM 1594 O O . VAL A 1 205 ? -30.865 -9.562 51.931 1.00 56.47 205 VAL A O 1
ATOM 1597 N N . SER A 1 206 ? -28.643 -9.209 51.865 1.00 54.03 206 SER A N 1
ATOM 1598 C CA . SER A 1 206 ? -28.309 -10.002 53.058 1.00 54.03 206 SER A CA 1
ATOM 1599 C C . SER A 1 206 ? -28.663 -9.286 54.373 1.00 54.03 206 SER A C 1
ATOM 1601 O O . SER A 1 206 ? -29.062 -9.920 55.347 1.00 54.03 206 SER A O 1
ATOM 1603 N N . SER A 1 207 ? -28.577 -7.950 54.413 1.00 49.53 207 SER A N 1
ATOM 1604 C CA . SER A 1 207 ? -28.686 -7.163 55.652 1.00 49.53 207 SER A CA 1
ATOM 1605 C C . SER A 1 207 ? -30.069 -6.545 55.920 1.00 49.53 207 SER A C 1
ATOM 1607 O O . SER A 1 207 ? -30.152 -5.409 56.393 1.00 49.53 207 SER A O 1
ATOM 1609 N N . LYS A 1 208 ? -31.176 -7.248 55.641 1.00 46.59 208 LYS A N 1
ATOM 1610 C CA . LYS A 1 208 ? -32.501 -6.795 56.110 1.00 46.59 208 LYS A CA 1
ATOM 1611 C C . LYS A 1 208 ? -32.633 -7.074 57.615 1.00 46.59 208 LYS A C 1
ATOM 1613 O O . LYS A 1 208 ? -32.671 -8.246 57.988 1.00 46.59 208 LYS A O 1
ATOM 1618 N N . PRO A 1 209 ? -32.737 -6.056 58.493 1.00 46.88 209 PRO A N 1
ATOM 1619 C CA . PRO A 1 209 ? -32.990 -6.308 59.904 1.00 46.88 209 PRO A CA 1
ATOM 1620 C C . PRO A 1 209 ? -34.392 -6.903 60.055 1.00 46.88 209 PRO A C 1
ATOM 1622 O O . PRO A 1 209 ? -35.383 -6.300 59.641 1.00 46.88 209 PRO A O 1
ATOM 1625 N N . VAL A 1 210 ? -34.481 -8.088 60.658 1.00 50.50 210 VAL A N 1
ATOM 1626 C CA . VAL A 1 210 ? -35.764 -8.680 61.044 1.00 50.50 210 VAL A CA 1
ATOM 1627 C C . VAL A 1 210 ? -36.343 -7.818 62.162 1.00 50.50 210 VAL A C 1
ATOM 1629 O O . VAL A 1 210 ? -35.956 -7.941 63.323 1.00 50.50 210 VAL A O 1
ATOM 1632 N N . GLN A 1 211 ? -37.253 -6.910 61.809 1.00 59.12 211 GLN A N 1
ATOM 1633 C CA . GLN A 1 211 ? -37.973 -6.095 62.778 1.00 59.12 211 GLN A CA 1
ATOM 1634 C C . GLN A 1 211 ? -38.954 -6.994 63.539 1.00 59.12 211 GLN A C 1
ATOM 1636 O O . GLN A 1 211 ? -40.093 -7.199 63.119 1.00 59.12 211 GLN A O 1
ATOM 1641 N N . VAL A 1 212 ? -38.489 -7.561 64.655 1.00 53.34 212 VAL A N 1
ATOM 1642 C CA . VAL A 1 212 ? -39.314 -8.354 65.573 1.00 53.34 212 VAL A CA 1
ATOM 1643 C C . VAL A 1 212 ? -40.365 -7.435 66.190 1.00 53.34 212 VAL A C 1
ATOM 1645 O O . VAL A 1 212 ? -40.100 -6.692 67.135 1.00 53.34 212 VAL A O 1
ATOM 1648 N N . VAL A 1 213 ? -41.570 -7.468 65.628 1.00 42.66 213 VAL A N 1
ATOM 1649 C CA . VAL A 1 213 ? -42.731 -6.757 66.162 1.00 42.66 213 VAL A CA 1
ATOM 1650 C C . VAL A 1 213 ? -43.286 -7.513 67.370 1.00 42.66 213 VAL A C 1
ATOM 1652 O O . VAL A 1 213 ? -43.909 -8.564 67.235 1.00 42.66 213 VAL A O 1
ATOM 1655 N N . SER A 1 214 ? -43.060 -6.974 68.571 1.00 51.59 214 SER A N 1
ATOM 1656 C CA . SER A 1 214 ? -43.766 -7.430 69.776 1.00 51.59 214 SER A CA 1
ATOM 1657 C C . SER A 1 214 ? -45.280 -7.228 69.607 1.00 51.59 214 SER A C 1
ATOM 1659 O O . SER A 1 214 ? -45.685 -6.144 69.180 1.00 51.59 214 SER A O 1
ATOM 1661 N N . PRO A 1 215 ? -46.134 -8.208 69.964 1.00 43.56 215 PRO A N 1
ATOM 1662 C CA . PRO A 1 215 ? -47.582 -8.060 69.834 1.00 43.56 215 PRO A CA 1
ATOM 1663 C C . PRO A 1 215 ? -48.138 -6.950 70.739 1.00 43.56 215 PRO A C 1
ATOM 1665 O O . PRO A 1 215 ? -47.896 -6.949 71.948 1.00 43.56 215 PRO A O 1
ATOM 1668 N N . GLU A 1 216 ? -48.930 -6.035 70.172 1.00 40.66 216 GLU A N 1
ATOM 1669 C CA . GLU A 1 216 ? -49.666 -5.029 70.947 1.00 40.66 216 GLU A CA 1
ATOM 1670 C C . GLU A 1 216 ? -50.649 -5.683 71.936 1.00 40.66 216 GLU A C 1
ATOM 1672 O O . GLU A 1 216 ? -51.436 -6.558 71.570 1.00 40.66 216 GLU A O 1
ATOM 1677 N N . LYS A 1 217 ? -50.709 -5.155 73.165 1.00 36.03 217 LYS A N 1
ATOM 1678 C CA . LYS A 1 217 ? -51.897 -5.256 74.025 1.00 36.03 217 LYS A CA 1
ATOM 1679 C C . LYS A 1 217 ? -52.560 -3.882 74.131 1.00 36.03 217 LYS A C 1
ATOM 1681 O O . LYS A 1 217 ? -51.982 -2.958 74.694 1.00 36.03 217 LYS A O 1
ATOM 1686 N N . LYS A 1 218 ? -53.786 -3.768 73.615 1.00 38.38 218 LYS A N 1
ATOM 1687 C CA . LYS A 1 218 ? -54.722 -2.651 73.862 1.00 38.38 218 LYS A CA 1
ATOM 1688 C C . LYS A 1 218 ? -55.632 -2.990 75.074 1.00 38.38 218 LYS A C 1
ATOM 1690 O O . LYS A 1 218 ? -55.558 -4.115 75.567 1.00 38.38 218 LYS A O 1
ATOM 1695 N N . PRO A 1 219 ? -56.551 -2.108 75.510 1.00 50.09 219 PRO A N 1
ATOM 1696 C CA . PRO A 1 219 ? -56.281 -0.832 76.182 1.00 50.09 219 PRO A CA 1
ATOM 1697 C C . PRO A 1 219 ? -57.121 -0.678 77.481 1.00 50.09 219 PRO A C 1
ATOM 1699 O O . PRO A 1 219 ? -57.932 -1.548 77.781 1.00 50.09 219 PRO A O 1
ATOM 1702 N N . ASN A 1 220 ? -56.930 0.432 78.216 1.00 29.94 220 ASN A N 1
ATOM 1703 C CA . ASN A 1 220 ? -57.820 1.119 79.197 1.00 29.94 220 ASN A CA 1
ATOM 1704 C C . ASN A 1 220 ? -56.917 1.880 80.205 1.00 29.94 220 ASN A C 1
ATOM 1706 O O . ASN A 1 220 ? -55.838 1.387 80.511 1.00 29.94 220 ASN A O 1
ATOM 1710 N N . SER A 1 221 ? -57.228 3.060 80.757 1.00 31.59 221 SER A N 1
ATOM 1711 C CA . SER A 1 221 ? -58.424 3.926 80.716 1.00 31.59 221 SER A CA 1
ATOM 1712 C C . SER A 1 221 ? -58.044 5.405 80.976 1.00 31.59 221 SER A C 1
ATOM 1714 O O . SER A 1 221 ? -57.033 5.682 81.614 1.00 31.59 221 SER A O 1
ATOM 1716 N N . LEU A 1 222 ? -58.878 6.352 80.530 1.00 34.88 222 LEU A N 1
ATOM 1717 C CA . LEU A 1 222 ? -58.846 7.793 80.876 1.00 34.88 222 LEU A CA 1
ATOM 1718 C C . LEU A 1 222 ? -59.733 8.080 82.124 1.00 34.88 222 LEU A C 1
ATOM 1720 O O . LEU A 1 222 ? -60.440 7.168 82.553 1.00 34.88 222 LEU A O 1
ATOM 1724 N N . PRO A 1 223 ? -59.893 9.338 82.598 1.00 53.62 223 PRO A N 1
ATOM 1725 C CA . PRO A 1 223 ? -58.885 10.329 83.030 1.00 53.62 223 PRO A CA 1
ATOM 1726 C C . PRO A 1 223 ? -59.258 10.982 84.396 1.00 53.62 223 PRO A C 1
ATOM 1728 O O . PRO A 1 223 ? -60.345 10.738 84.903 1.00 53.62 223 PRO A O 1
ATOM 1731 N N . LEU A 1 224 ? -58.432 11.893 84.943 1.00 34.16 224 LEU A N 1
ATOM 1732 C CA . LEU A 1 224 ? -58.833 12.973 85.885 1.00 34.16 224 LEU A CA 1
ATOM 1733 C C . LEU A 1 224 ? -57.707 14.041 85.984 1.00 34.16 224 LEU A C 1
ATOM 1735 O O . LEU A 1 224 ? -56.535 13.679 86.010 1.00 34.16 224 LEU A O 1
ATOM 1739 N N . GLY A 1 225 ? -58.049 15.341 85.981 1.00 32.62 225 GLY A N 1
ATOM 1740 C CA . GLY A 1 225 ? -57.107 16.488 86.105 1.00 32.62 225 GLY A CA 1
ATOM 1741 C C . GLY A 1 225 ? -57.113 17.110 87.520 1.00 32.62 225 GLY A C 1
ATOM 1742 O O . GLY A 1 225 ? -57.348 16.356 88.462 1.00 32.62 225 GLY A O 1
ATOM 1743 N N . PRO A 1 226 ? -56.996 18.452 87.715 1.00 47.62 226 PRO A N 1
ATOM 1744 C CA . PRO A 1 226 ? -56.610 19.521 86.768 1.00 47.62 226 PRO A CA 1
ATOM 1745 C C . PRO A 1 226 ? -55.721 20.682 87.352 1.00 47.62 226 PRO A C 1
ATOM 1747 O O . PRO A 1 226 ? -55.494 20.773 88.549 1.00 47.62 226 PRO A O 1
ATOM 1750 N N . ALA A 1 227 ? -55.336 21.630 86.474 1.00 34.38 227 ALA A N 1
ATOM 1751 C CA . ALA A 1 227 ? -55.167 23.097 86.672 1.00 34.38 227 ALA A CA 1
ATOM 1752 C C . ALA A 1 227 ? -54.142 23.745 87.654 1.00 34.38 227 ALA A C 1
ATOM 1754 O O . ALA A 1 227 ? -54.251 23.632 88.870 1.00 34.38 227 ALA A O 1
ATOM 1755 N N . SER A 1 228 ? -53.260 24.606 87.104 1.00 35.22 228 SER A N 1
ATOM 1756 C CA . SER A 1 228 ? -53.006 26.050 87.430 1.00 35.22 228 SER A CA 1
ATOM 1757 C C . SER A 1 228 ? -51.685 26.505 86.747 1.00 35.22 228 SER A C 1
ATOM 1759 O O . SER A 1 228 ? -50.704 25.775 86.791 1.00 35.22 228 SER A O 1
ATOM 1761 N N . SER A 1 229 ? -51.622 27.509 85.851 1.00 31.39 229 SER A N 1
ATOM 1762 C CA . SER A 1 229 ? -51.557 28.983 86.062 1.00 31.39 229 SER A CA 1
ATOM 1763 C C . SER A 1 229 ? -50.504 29.415 87.111 1.00 31.39 229 SER A C 1
ATOM 1765 O O . SER A 1 229 ? -50.548 28.914 88.224 1.00 31.39 229 SER A O 1
ATOM 1767 N N . THR A 1 230 ? -49.573 30.365 86.894 1.00 31.28 230 THR A N 1
ATOM 1768 C CA . THR A 1 230 ? -49.608 31.592 86.054 1.00 31.28 230 THR A CA 1
ATOM 1769 C C . THR A 1 230 ? -48.213 32.265 85.975 1.00 31.28 230 THR A C 1
ATOM 1771 O O . THR A 1 230 ? -47.451 32.084 86.915 1.00 31.28 230 THR A O 1
ATOM 1774 N N . ALA A 1 231 ? -47.979 33.155 84.984 1.00 34.00 231 ALA A N 1
ATOM 1775 C CA . ALA A 1 231 ? -47.051 34.323 85.015 1.00 34.00 231 ALA A CA 1
ATOM 1776 C C . ALA A 1 231 ? -45.514 34.085 85.178 1.00 34.00 231 ALA A C 1
ATOM 1778 O O . ALA A 1 231 ? -45.093 33.151 85.840 1.00 34.00 231 ALA A O 1
ATOM 1779 N N . SER A 1 232 ? -44.580 34.907 84.663 1.00 33.16 232 SER A N 1
ATOM 1780 C CA . SER A 1 232 ? -44.605 36.022 83.687 1.00 33.16 232 SER A CA 1
ATOM 1781 C C . SER A 1 232 ? -43.172 36.341 83.185 1.00 33.16 232 SER A C 1
ATOM 1783 O O . SER A 1 232 ? -42.204 35.973 83.836 1.00 33.16 232 SER A O 1
ATOM 1785 N N . SER A 1 233 ? -43.081 37.042 82.042 1.00 31.77 233 SER A N 1
ATOM 1786 C CA . SER A 1 233 ? -42.130 38.108 81.616 1.00 31.77 233 SER A CA 1
ATOM 1787 C C . SER A 1 233 ? -40.856 38.423 82.442 1.00 31.77 233 SER A C 1
ATOM 1789 O O . SER A 1 233 ? -40.912 38.444 83.662 1.00 31.77 233 SER A O 1
ATOM 1791 N N . ALA A 1 234 ? -39.730 38.904 81.887 1.00 32.72 234 ALA A N 1
ATOM 1792 C CA . ALA A 1 234 ? -39.244 39.139 80.509 1.00 32.72 234 ALA A CA 1
ATOM 1793 C C . ALA A 1 234 ? -37.756 39.603 80.570 1.00 32.72 234 ALA A C 1
ATOM 1795 O O . ALA A 1 234 ? -37.291 39.906 81.658 1.00 32.72 234 ALA A O 1
ATOM 1796 N N . ALA A 1 235 ? -37.067 39.701 79.414 1.00 30.78 235 ALA A N 1
ATOM 1797 C CA . ALA A 1 235 ? -35.851 40.501 79.101 1.00 30.78 235 ALA A CA 1
ATOM 1798 C C . ALA A 1 235 ? -34.705 40.604 80.156 1.00 30.78 235 ALA A C 1
ATOM 1800 O O . ALA A 1 235 ? -34.881 41.064 81.275 1.00 30.78 235 ALA A O 1
ATOM 1801 N N . SER A 1 236 ? -33.425 40.407 79.822 1.00 31.75 236 SER A N 1
ATOM 1802 C CA . SER A 1 236 ? -32.666 41.274 78.896 1.00 31.75 236 SER A CA 1
ATOM 1803 C C . SER A 1 236 ? -31.250 40.716 78.645 1.00 31.75 236 SER A C 1
ATOM 1805 O O . SER A 1 236 ? -30.657 40.130 79.546 1.00 31.75 236 SER A O 1
ATOM 1807 N N . SER A 1 237 ? -30.658 40.979 77.475 1.00 34.03 237 SER A N 1
ATOM 1808 C CA . SER A 1 237 ? -29.187 40.994 77.284 1.00 34.03 237 SER A CA 1
ATOM 1809 C C . SER A 1 237 ? -28.653 42.414 77.582 1.00 34.03 237 SER A C 1
ATOM 1811 O O . SER A 1 237 ? -29.460 43.345 77.503 1.00 34.03 237 SER A O 1
ATOM 1813 N N . PRO A 1 238 ? -27.354 42.637 77.905 1.00 44.88 238 PRO A N 1
ATOM 1814 C CA . PRO A 1 238 ? -26.305 42.628 76.865 1.00 44.88 238 PRO A CA 1
ATOM 1815 C C . PRO A 1 238 ? -24.859 42.249 77.299 1.00 44.88 238 PRO A C 1
ATOM 1817 O O . PRO A 1 238 ? -24.514 42.255 78.472 1.00 44.88 238 PRO A O 1
ATOM 1820 N N . ASN A 1 239 ? -24.009 42.031 76.283 1.00 29.19 239 ASN A N 1
ATOM 1821 C CA . ASN A 1 239 ? -22.543 42.220 76.213 1.00 29.19 239 ASN A CA 1
ATOM 1822 C C . ASN A 1 239 ? -21.586 41.684 77.306 1.00 29.19 239 ASN A C 1
ATOM 1824 O O . ASN A 1 239 ? -21.561 42.144 78.441 1.00 29.19 239 ASN A O 1
ATOM 1828 N N . GLY A 1 240 ? -20.605 40.888 76.858 1.00 30.67 240 GLY A N 1
ATOM 1829 C CA . GLY A 1 240 ? -19.357 40.604 77.577 1.00 30.67 240 GLY A CA 1
ATOM 1830 C C . GLY A 1 240 ? -18.386 39.796 76.709 1.00 30.67 240 GLY A C 1
ATOM 1831 O O . GLY A 1 240 ? -18.639 38.631 76.427 1.00 30.67 240 GLY A O 1
ATOM 1832 N N . SER A 1 241 ? -17.302 40.419 76.237 1.00 30.23 241 SER A N 1
ATOM 1833 C CA . SER A 1 241 ? -16.293 39.785 75.367 1.00 30.23 241 SER A CA 1
ATOM 1834 C C . SER A 1 241 ? -15.122 39.185 76.173 1.00 30.23 241 SER A C 1
ATOM 1836 O O . SER A 1 241 ? -15.013 39.448 77.366 1.00 30.23 241 SER A O 1
ATOM 1838 N N . VAL A 1 242 ? -14.198 38.512 75.463 1.00 31.70 242 VAL A N 1
ATOM 1839 C CA . VAL A 1 242 ? -12.797 38.153 75.817 1.00 31.70 242 VAL A CA 1
ATOM 1840 C C . VAL A 1 242 ? -12.491 36.670 76.143 1.00 31.70 242 VAL A C 1
ATOM 1842 O O . VAL A 1 242 ? -12.937 36.124 77.140 1.00 31.70 242 VAL A O 1
ATOM 1845 N N . LYS A 1 243 ? -11.616 36.089 75.290 1.00 28.97 243 LYS A N 1
ATOM 1846 C CA . LYS A 1 243 ? -10.616 34.997 75.481 1.00 28.97 243 LYS A CA 1
ATOM 1847 C C . LYS A 1 243 ? -10.914 33.919 76.549 1.00 28.97 243 LYS A C 1
ATOM 1849 O O . LYS A 1 243 ? -10.878 34.188 77.740 1.00 28.97 243 LYS A O 1
ATOM 1854 N N . SER A 1 244 ? -10.888 32.624 76.230 1.00 32.38 244 SER A N 1
ATOM 1855 C CA . SER A 1 244 ? -9.675 31.917 75.770 1.00 32.38 244 SER A CA 1
ATOM 1856 C C . SER A 1 244 ? -9.960 30.419 75.557 1.00 32.38 244 SER A C 1
ATOM 1858 O O . SER A 1 244 ? -10.714 29.824 76.319 1.00 32.38 244 SER A O 1
ATOM 1860 N N . THR A 1 245 ? -9.319 29.792 74.565 1.00 36.56 245 THR A N 1
ATOM 1861 C CA . THR A 1 245 ? -9.385 28.338 74.320 1.00 36.56 245 THR A CA 1
ATOM 1862 C C . THR A 1 245 ? -7.981 27.723 74.264 1.00 36.56 245 THR A C 1
ATOM 1864 O O . THR A 1 245 ? -7.132 28.208 73.513 1.00 36.56 245 THR A O 1
ATOM 1867 N N . PRO A 1 246 ? -7.704 26.647 75.022 1.00 36.53 246 PRO A N 1
ATOM 1868 C CA . PRO A 1 246 ? -6.510 25.831 74.841 1.00 36.53 246 PRO A CA 1
ATOM 1869 C C . PRO A 1 246 ? -6.798 24.529 74.065 1.00 36.53 246 PRO A C 1
ATOM 1871 O O . PRO A 1 246 ? -7.736 23.815 74.387 1.00 36.53 246 PRO A O 1
ATOM 1874 N N . LYS A 1 247 ? -5.900 24.216 73.119 1.00 29.95 247 LYS A N 1
ATOM 1875 C CA . LYS A 1 247 ? -5.479 22.888 72.601 1.00 29.95 247 LYS A CA 1
ATOM 1876 C C . LYS A 1 247 ? -6.509 21.848 72.077 1.00 29.95 247 LYS A C 1
ATOM 1878 O O . LYS A 1 247 ? -7.452 21.441 72.736 1.00 29.95 247 LYS A O 1
ATOM 1883 N N . CYS A 1 248 ? -6.161 21.341 70.889 1.00 26.72 248 CYS A N 1
ATOM 1884 C CA . CYS A 1 248 ? -6.627 20.150 70.149 1.00 26.72 248 CYS A CA 1
ATOM 1885 C C . CYS A 1 248 ? -6.364 18.809 70.913 1.00 26.72 248 CYS A C 1
ATOM 1887 O O . CYS A 1 248 ? -5.698 18.891 71.950 1.00 26.72 248 CYS A O 1
ATOM 1889 N N . PRO A 1 249 ? -6.726 17.588 70.410 1.00 41.56 249 PRO A N 1
ATOM 1890 C CA . PRO A 1 249 ? -7.088 17.226 69.017 1.00 41.56 249 PRO A CA 1
ATOM 1891 C C . PRO A 1 249 ? -8.185 16.136 68.803 1.00 41.56 249 PRO A C 1
ATOM 1893 O O . PRO A 1 249 ? -8.822 15.698 69.752 1.00 41.56 249 PRO A O 1
ATOM 1896 N N . PHE A 1 250 ? -8.295 15.672 67.539 1.00 26.33 250 PHE A N 1
ATOM 1897 C CA . PHE A 1 250 ? -9.119 14.566 66.986 1.00 26.33 250 PHE A CA 1
ATOM 1898 C C . PHE A 1 250 ? -10.635 14.863 66.892 1.00 26.33 250 PHE A C 1
ATOM 1900 O O . PHE A 1 250 ? -11.268 15.224 67.871 1.00 26.33 250 PHE A O 1
ATOM 1907 N N . ASP A 1 251 ? -11.279 14.806 65.719 1.00 30.84 251 ASP A N 1
ATOM 1908 C CA . ASP A 1 251 ? -11.374 13.605 64.874 1.00 30.84 251 ASP A CA 1
ATOM 1909 C C . ASP A 1 251 ? -11.610 13.889 63.365 1.00 30.84 251 ASP A C 1
ATOM 1911 O O . ASP A 1 251 ? -12.000 14.989 62.967 1.00 30.84 251 ASP A O 1
ATOM 1915 N N . GLN A 1 252 ? -11.392 12.879 62.517 1.00 32.59 252 GLN A N 1
ATOM 1916 C CA . GLN A 1 252 ? -11.334 12.986 61.050 1.00 32.59 252 GLN A CA 1
ATOM 1917 C C . GLN A 1 252 ? -12.658 12.588 60.368 1.00 32.59 252 GLN A C 1
ATOM 1919 O O . GLN A 1 252 ? -13.153 11.478 60.556 1.00 32.59 252 GLN A O 1
ATOM 1924 N N . LYS A 1 253 ? -13.210 13.445 59.491 1.00 30.91 253 LYS A N 1
ATOM 1925 C CA . LYS A 1 253 ? -14.302 13.069 58.568 1.00 30.91 253 LYS A CA 1
ATOM 1926 C C . LYS A 1 253 ? -14.031 13.537 57.140 1.00 30.91 253 LYS A C 1
ATOM 1928 O O . LYS A 1 253 ? -13.809 14.717 56.890 1.00 30.91 253 LYS A O 1
ATOM 1933 N N . HIS A 1 254 ? -14.048 12.578 56.217 1.00 32.16 254 HIS A N 1
ATOM 1934 C CA . HIS A 1 254 ? -13.851 12.794 54.786 1.00 32.16 254 HIS A CA 1
ATOM 1935 C C . HIS A 1 254 ? -15.073 13.457 54.143 1.00 32.16 254 HIS A C 1
ATOM 1937 O O . HIS A 1 254 ? -16.197 12.983 54.306 1.00 32.16 254 HIS A O 1
ATOM 1943 N N . THR A 1 255 ? -14.822 14.473 53.319 1.00 30.02 255 THR A N 1
ATOM 1944 C CA . THR A 1 255 ? -15.809 15.064 52.409 1.00 30.02 255 THR A CA 1
ATOM 1945 C C . THR A 1 255 ? -15.384 14.764 50.976 1.00 30.02 255 THR A C 1
ATOM 1947 O O . THR A 1 255 ? -14.489 15.419 50.452 1.00 30.02 255 THR A O 1
ATOM 1950 N N . LEU A 1 256 ? -16.013 13.779 50.330 1.00 30.03 256 LEU A N 1
ATOM 1951 C CA . LEU A 1 256 ? -15.861 13.526 48.894 1.00 30.03 256 LEU A CA 1
ATOM 1952 C C . LEU A 1 256 ? -17.216 13.168 48.278 1.00 30.03 256 LEU A C 1
ATOM 1954 O O . LEU A 1 256 ? -17.666 12.033 48.370 1.00 30.03 256 LEU A O 1
ATOM 1958 N N . ASN A 1 257 ? -17.847 14.159 47.646 1.00 35.72 257 ASN A N 1
ATOM 1959 C CA . ASN A 1 257 ? -18.805 13.978 46.554 1.00 35.72 257 ASN A CA 1
ATOM 1960 C C . ASN A 1 257 ? -18.988 15.328 45.842 1.00 35.72 257 ASN A C 1
ATOM 1962 O O . ASN A 1 257 ? -19.739 16.185 46.296 1.00 35.72 257 ASN A O 1
ATOM 1966 N N . SER A 1 258 ? -18.235 15.533 44.758 1.00 30.66 258 SER A N 1
ATOM 1967 C CA . SER A 1 258 ? -18.345 16.713 43.877 1.00 30.66 258 SER A CA 1
ATOM 1968 C C . SER A 1 258 ? -17.753 16.444 42.481 1.00 30.66 258 SER A C 1
ATOM 1970 O O . SER A 1 258 ? -18.291 16.880 41.468 1.00 30.66 258 SER A O 1
ATOM 1972 N N . SER A 1 259 ? -16.702 15.620 42.401 1.00 31.33 259 SER A N 1
ATOM 1973 C CA . SER A 1 259 ? -15.970 15.305 41.163 1.00 31.33 259 SER A CA 1
ATOM 1974 C C . SER A 1 259 ? -16.745 14.503 40.105 1.00 31.33 259 SER A C 1
ATOM 1976 O O . SER A 1 259 ? -16.354 14.523 38.944 1.00 31.33 259 SER A O 1
ATOM 1978 N N . PHE A 1 260 ? -17.841 13.819 40.452 1.00 34.31 260 PHE A N 1
ATOM 1979 C CA . PHE A 1 260 ? -18.575 12.981 39.489 1.00 34.31 260 PHE A CA 1
ATOM 1980 C C . PHE A 1 260 ? -19.469 13.780 38.522 1.00 34.31 260 PHE A C 1
ATOM 1982 O O . PHE A 1 260 ? -19.746 13.322 37.418 1.00 34.31 260 PHE A O 1
ATOM 1989 N N . VAL A 1 261 ? -19.917 14.979 38.915 1.00 36.47 261 VAL A N 1
ATOM 1990 C CA . VAL A 1 261 ? -20.892 15.760 38.127 1.00 36.47 261 VAL A CA 1
ATOM 1991 C C . VAL A 1 261 ? -20.210 16.612 37.048 1.00 36.47 261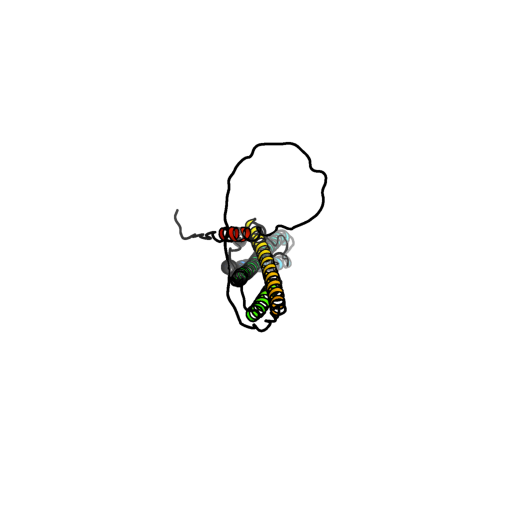 VAL A C 1
ATOM 1993 O O . VAL A 1 261 ? -20.807 16.870 36.008 1.00 36.47 261 VAL A O 1
ATOM 1996 N N . HIS A 1 262 ? -18.950 17.016 37.254 1.00 33.62 262 HIS A N 1
ATOM 1997 C CA . HIS A 1 262 ? -18.222 17.857 36.294 1.00 33.62 262 HIS A CA 1
ATOM 1998 C C . HIS A 1 262 ? -17.885 17.100 34.996 1.00 33.62 262 HIS A C 1
ATOM 2000 O O . HIS A 1 262 ? -18.154 17.603 33.908 1.00 33.62 262 HIS A O 1
ATOM 2006 N N . ASN A 1 263 ? -17.425 15.846 35.097 1.00 35.84 263 ASN A N 1
ATOM 2007 C CA . ASN A 1 263 ? -17.019 15.046 33.932 1.00 35.84 263 ASN A CA 1
ATOM 2008 C C . ASN A 1 263 ? -18.170 14.692 32.964 1.00 35.84 263 ASN A C 1
ATOM 2010 O O . ASN A 1 263 ? -17.904 14.340 31.818 1.00 35.84 263 ASN A O 1
ATOM 2014 N N . GLN A 1 264 ? -19.443 14.790 33.375 1.00 33.50 264 GLN A N 1
ATOM 2015 C CA . GLN A 1 264 ? -20.577 14.627 32.449 1.00 33.50 264 GLN A CA 1
ATOM 2016 C C . GLN A 1 264 ? -20.835 15.861 31.572 1.00 33.50 264 GLN A C 1
ATOM 2018 O O . GLN A 1 264 ? -21.499 15.740 30.542 1.00 33.50 264 GLN A O 1
ATOM 2023 N N . VAL A 1 265 ? -20.351 17.044 31.965 1.00 37.22 265 VAL A N 1
ATOM 2024 C CA . VAL A 1 265 ? -20.603 18.291 31.228 1.00 37.22 265 VAL A CA 1
ATOM 2025 C C . VAL A 1 265 ? -19.624 18.443 30.062 1.00 37.22 265 VAL A C 1
ATOM 2027 O O . VAL A 1 265 ? -20.052 18.800 28.965 1.00 37.22 265 VAL A O 1
ATOM 2030 N N . ASP A 1 266 ? -18.348 18.093 30.249 1.00 34.28 266 ASP A N 1
ATOM 2031 C CA . ASP A 1 266 ? -17.344 18.156 29.175 1.00 34.28 266 ASP A CA 1
ATOM 2032 C C . ASP A 1 266 ? -17.612 17.157 28.039 1.00 34.28 266 ASP A C 1
ATOM 2034 O O . ASP A 1 266 ? -17.362 17.468 26.874 1.00 34.28 266 ASP A O 1
ATOM 2038 N N . LEU A 1 267 ? -18.239 16.009 28.331 1.00 38.72 267 LEU A N 1
ATOM 2039 C CA . LEU A 1 267 ? -18.610 15.015 27.314 1.00 38.72 267 LEU A CA 1
ATOM 2040 C C . LEU A 1 267 ? -19.680 15.517 26.318 1.00 38.72 267 LEU A C 1
ATOM 2042 O O . LEU A 1 267 ? -19.902 14.884 25.292 1.00 38.72 267 LEU A O 1
ATOM 2046 N N . ARG A 1 268 ? -20.335 16.659 26.589 1.00 35.41 268 ARG A N 1
ATOM 2047 C CA . ARG A 1 268 ? -21.251 17.335 25.646 1.00 35.41 268 ARG A CA 1
ATOM 2048 C C . ARG A 1 268 ? -20.575 18.390 24.763 1.00 35.41 268 ARG A C 1
ATOM 2050 O O . ARG A 1 268 ? -21.239 18.948 23.897 1.00 35.41 268 ARG A O 1
ATOM 2057 N N . ARG A 1 269 ? -19.292 18.707 24.978 1.00 34.94 269 ARG A N 1
ATOM 2058 C CA . ARG A 1 269 ? -18.536 19.641 24.116 1.00 34.94 269 ARG A CA 1
ATOM 2059 C C . ARG A 1 269 ? -17.765 18.944 23.002 1.00 34.94 269 ARG A C 1
ATOM 2061 O O . ARG A 1 269 ? -17.491 19.569 21.988 1.00 34.94 269 ARG A O 1
ATOM 2068 N N . THR A 1 270 ? -17.452 17.662 23.157 1.00 36.44 270 THR A N 1
ATOM 2069 C CA . THR A 1 270 ? -16.782 16.840 22.135 1.00 36.44 270 THR A CA 1
ATOM 2070 C C . THR A 1 270 ? -17.743 16.182 21.139 1.00 36.44 270 THR A C 1
ATOM 2072 O O . THR A 1 270 ? -17.294 15.466 20.248 1.00 36.44 270 THR A O 1
ATOM 2075 N N . THR A 1 271 ? -19.054 16.432 21.246 1.00 40.00 271 THR A N 1
ATOM 2076 C CA . THR A 1 271 ? -20.086 15.883 20.345 1.00 40.00 271 THR A CA 1
ATOM 2077 C C . THR A 1 271 ? -20.439 16.772 19.149 1.00 40.00 271 THR A C 1
ATOM 2079 O O . THR A 1 271 ? -21.238 16.348 18.322 1.00 40.00 271 THR A O 1
ATOM 2082 N N . GLU A 1 272 ? -19.851 17.967 19.016 1.00 33.59 272 GLU A N 1
ATOM 2083 C CA . GLU A 1 272 ? -20.040 18.835 17.843 1.00 33.59 272 GLU A CA 1
ATOM 2084 C C . GLU A 1 272 ? -18.700 19.291 17.248 1.00 33.59 272 GLU A C 1
ATOM 2086 O O . GLU A 1 272 ? -18.178 20.356 17.565 1.00 33.59 272 GLU A O 1
ATOM 2091 N N . PHE A 1 273 ? -18.177 18.488 16.319 1.00 32.00 273 PHE A N 1
ATOM 2092 C CA . PHE A 1 273 ? -17.332 18.980 15.231 1.00 32.00 273 PHE A CA 1
ATOM 2093 C C . PHE A 1 273 ? -17.963 18.539 13.904 1.00 32.00 2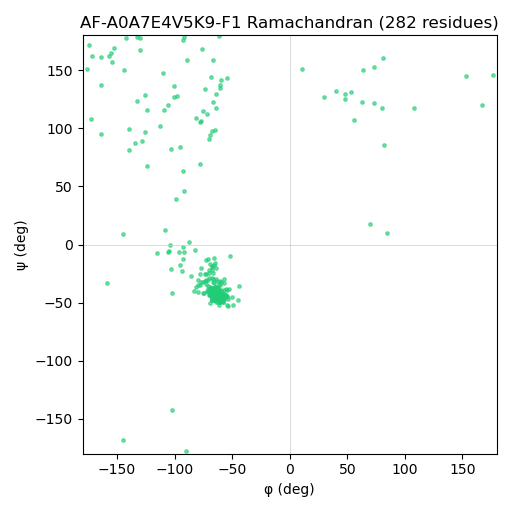73 PHE A C 1
ATOM 2095 O O . PHE A 1 273 ? -18.061 17.335 13.655 1.00 32.00 273 PHE A O 1
ATOM 2102 N N . PRO A 1 274 ? -18.423 19.473 13.051 1.00 34.03 274 PRO A N 1
ATOM 2103 C CA . PRO A 1 274 ? -18.995 19.124 11.762 1.00 34.03 274 PRO A CA 1
ATOM 2104 C C . PRO A 1 274 ? -17.865 18.799 10.784 1.00 34.03 274 PRO A C 1
ATOM 2106 O O . PRO A 1 274 ? -17.208 19.702 10.269 1.00 34.03 274 PRO A O 1
ATOM 2109 N N . PHE A 1 275 ? -17.655 17.516 10.483 1.00 34.25 275 PHE A N 1
ATOM 2110 C CA . PHE A 1 275 ? -16.828 17.125 9.339 1.00 34.25 275 PHE A CA 1
ATOM 2111 C C . PHE A 1 275 ? -17.638 17.285 8.044 1.00 34.25 275 PHE A C 1
ATOM 2113 O O . PHE A 1 275 ? -18.058 16.320 7.411 1.00 34.25 275 PHE A O 1
ATOM 2120 N N . ALA A 1 276 ? -17.905 18.543 7.697 1.00 34.81 276 ALA A N 1
ATOM 2121 C CA . ALA A 1 276 ? -18.450 18.954 6.415 1.00 34.81 276 ALA A CA 1
ATOM 2122 C C . ALA A 1 276 ? -17.307 19.535 5.575 1.00 34.81 276 ALA A C 1
ATOM 2124 O O . ALA A 1 276 ? -17.120 20.749 5.518 1.00 34.81 276 ALA A O 1
ATOM 2125 N N . LEU A 1 277 ? -16.535 18.653 4.939 1.00 34.75 277 LEU A N 1
ATOM 2126 C CA . LEU A 1 277 ? -15.772 19.011 3.747 1.00 34.75 277 LEU A CA 1
ATOM 2127 C C . LEU A 1 277 ? -16.607 18.619 2.533 1.00 34.75 277 LEU A C 1
ATOM 2129 O O . LEU A 1 277 ? -16.474 17.534 1.974 1.00 34.75 277 LEU A O 1
ATOM 2133 N N . ASP A 1 278 ? -17.507 19.527 2.174 1.00 32.06 278 ASP A N 1
ATOM 2134 C CA . ASP A 1 278 ? -18.044 19.587 0.825 1.00 32.06 278 ASP A CA 1
ATOM 2135 C C . ASP A 1 278 ? -16.928 20.120 -0.082 1.00 32.06 278 ASP A C 1
ATOM 2137 O O . ASP A 1 278 ? -16.487 21.262 0.061 1.00 32.06 278 ASP A O 1
ATOM 2141 N N . VAL A 1 279 ? -16.430 19.262 -0.970 1.00 35.88 279 VAL A N 1
ATOM 2142 C CA . VAL A 1 279 ? -15.579 19.655 -2.096 1.00 35.88 279 VAL A CA 1
ATOM 2143 C C . VAL A 1 279 ? -16.244 19.135 -3.364 1.00 35.88 279 VAL A C 1
ATOM 2145 O O . VAL A 1 279 ? -15.764 18.213 -4.022 1.00 35.88 279 VAL A O 1
ATOM 2148 N N . THR A 1 280 ? -17.398 19.720 -3.681 1.00 38.50 280 THR A N 1
ATOM 2149 C CA . THR A 1 280 ? -18.006 19.620 -5.006 1.00 38.50 280 THR A CA 1
ATOM 2150 C C . THR A 1 280 ? -17.729 20.882 -5.832 1.00 38.50 280 THR A C 1
ATOM 2152 O O . THR A 1 280 ? -17.974 22.005 -5.407 1.00 38.50 280 THR A O 1
ATOM 2155 N N . ASP A 1 281 ? -17.188 20.644 -7.027 1.00 32.06 281 ASP A N 1
ATOM 2156 C CA . ASP A 1 281 ? -17.186 21.490 -8.227 1.00 32.06 281 ASP A CA 1
ATOM 2157 C C . ASP A 1 281 ? -16.643 22.945 -8.228 1.00 32.06 281 ASP A C 1
ATOM 2159 O O . ASP A 1 281 ? -17.334 23.910 -7.924 1.00 32.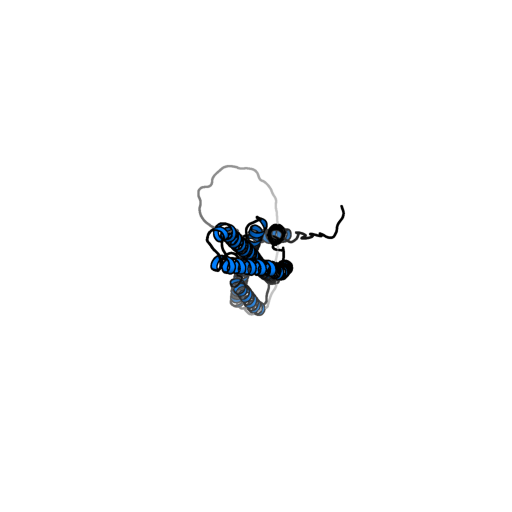06 281 ASP A O 1
ATOM 2163 N N . SER A 1 282 ? -15.471 23.067 -8.871 1.00 33.28 282 SER A N 1
ATOM 2164 C CA . SER A 1 282 ? -15.277 23.808 -10.139 1.00 33.28 282 SER A CA 1
ATOM 2165 C C . SER A 1 282 ? -15.288 25.359 -10.219 1.00 33.28 282 SER A C 1
ATOM 2167 O O . SER A 1 282 ? -16.011 26.080 -9.545 1.00 33.28 282 SER A O 1
ATOM 2169 N N . VAL A 1 283 ? -14.551 25.832 -11.242 1.00 35.06 283 VAL A N 1
ATOM 2170 C CA . VAL A 1 283 ? -14.571 27.164 -11.901 1.00 35.06 283 VAL A CA 1
ATOM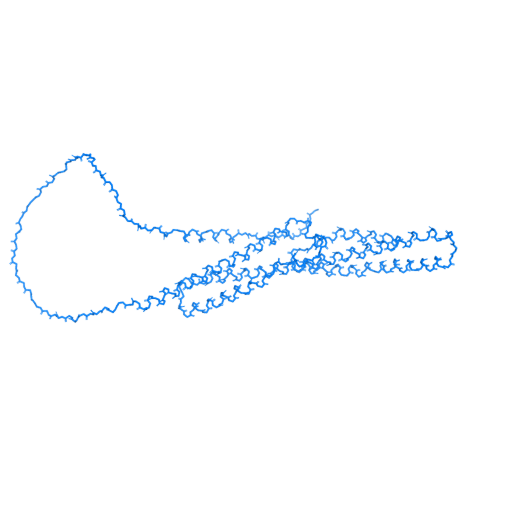 2171 C C . VAL A 1 283 ? -13.793 28.329 -11.245 1.00 35.06 283 VAL A C 1
ATOM 2173 O O . VAL A 1 283 ? -14.383 29.217 -10.632 1.00 35.06 283 VAL A O 1
ATOM 2176 N N . PHE A 1 284 ? -12.487 28.436 -11.539 1.00 37.47 284 PHE A N 1
ATOM 2177 C CA . PHE A 1 284 ? -11.966 29.358 -12.580 1.00 37.47 284 PHE A CA 1
ATOM 2178 C C . PHE A 1 284 ? -10.487 29.099 -12.918 1.00 37.47 284 PHE A C 1
ATOM 2180 O O . PHE A 1 284 ? -9.745 28.669 -12.010 1.00 37.47 284 PHE A O 1
#

Secondary structure (DSSP, 8-state):
-HHHHHHHHHHHHHH-----SSHHHHHHHHHHHHHHHHHHHHHHHHHHHHHHHHHHHHHTS-HHHHHHHHHHHHHHHHHHHHHHHHHHHHHHHHHHHHHHHHHHHHHHHHHHHHHHHHHHS-SS--HHHHHHHHHHHHHHHHHGGG----TTTS---SSTTTS-S-HHHHHHHHHHHHHHHHHHHHHHHHHHHHHHHHHHHHHHHH-------PPP-----------------------------------------SHHHHHHHHTTTTT-------------

Radius of gyration: 40.67 Å; Cα contacts (8 Å, |Δi|>4): 136; chains: 1; bounding box: 96×54×121 Å

Mean predicted aligned error: 16.57 Å